Protein AF-A0A9E5R250-F1 (afdb_monomer)

Solvent-accessible surface area (backbone atoms only — not comparable to full-atom values): 17436 Å² total; per-residue (Å²): 114,65,68,64,50,52,52,52,52,52,57,72,36,41,43,96,62,22,30,38,41,72,30,90,86,43,88,92,33,67,29,24,33,47,43,61,34,27,58,50,26,49,52,30,41,77,71,68,38,49,67,63,21,49,34,27,53,53,27,51,26,54,24,48,50,72,38,44,72,48,53,54,53,41,51,55,36,47,74,71,72,47,81,80,55,77,85,51,46,65,63,45,51,24,43,58,87,35,41,69,67,81,88,63,88,64,79,51,33,44,64,30,26,61,14,34,33,42,26,38,51,42,50,51,35,75,74,69,65,48,61,67,58,53,61,68,33,44,66,25,50,51,55,49,50,55,54,47,70,77,40,71,87,50,54,27,27,43,100,84,62,43,65,49,86,31,46,36,52,41,37,51,20,22,36,35,21,9,52,53,34,44,32,71,78,42,53,90,78,46,68,87,62,51,52,56,49,54,54,48,48,43,66,73,62,27,48,30,96,90,72,46,65,21,42,26,59,92,38,72,54,70,38,58,60,53,56,44,38,60,70,41,37,60,83,72,55,50,99,85,60,56,60,67,70,58,54,68,67,39,48,66,59,58,58,65,44,71,76,48,69,33,32,61,37,102,81,50,84,55,88,52,48,54,40,38,80,64,53,55,67,74,70,45,88,74,79,84,88,77,81,77,82,78,80,81,83,82,76,91,81,89,84,85,90,88,134

Structure (mmCIF, N/CA/C/O backbone):
data_AF-A0A9E5R250-F1
#
_entry.id   AF-A0A9E5R250-F1
#
loop_
_atom_site.group_PDB
_atom_site.id
_atom_site.type_symbol
_atom_site.label_atom_id
_atom_site.label_alt_id
_atom_site.label_comp_id
_atom_site.label_asym_id
_atom_site.label_entity_id
_atom_site.label_seq_id
_atom_site.pdbx_PDB_ins_code
_atom_site.Cartn_x
_atom_site.Cartn_y
_atom_site.Cartn_z
_atom_site.occupancy
_atom_site.B_iso_or_equiv
_atom_site.auth_seq_id
_atom_site.auth_comp_id
_atom_site.auth_asym_id
_atom_site.auth_atom_id
_atom_site.pdbx_PDB_model_num
ATOM 1 N N . MET A 1 1 ? -4.959 -21.971 -21.662 1.00 76.75 1 MET A N 1
ATOM 2 C CA . MET A 1 1 ? -5.476 -20.937 -22.589 1.00 76.75 1 MET A CA 1
ATOM 3 C C . MET A 1 1 ? -5.858 -19.646 -21.865 1.00 76.75 1 MET A C 1
ATOM 5 O O . MET A 1 1 ? -5.406 -18.604 -22.313 1.00 76.75 1 MET A O 1
ATOM 9 N N . LEU A 1 2 ? -6.569 -19.682 -20.726 1.00 91.56 2 LEU A N 1
ATOM 10 C CA . LEU A 1 2 ? -6.909 -18.459 -19.977 1.00 91.56 2 LEU A CA 1
ATOM 11 C C . LEU A 1 2 ? -5.687 -17.742 -19.370 1.00 91.56 2 LEU A C 1
ATOM 13 O O . LEU A 1 2 ? -5.513 -16.562 -19.629 1.00 91.56 2 LEU A O 1
ATOM 17 N N . THR A 1 3 ? -4.794 -18.449 -18.666 1.00 91.44 3 THR A N 1
ATOM 18 C CA . THR A 1 3 ? -3.593 -17.843 -18.049 1.00 91.44 3 THR A CA 1
ATOM 19 C C . THR A 1 3 ? -2.739 -17.070 -19.055 1.00 91.44 3 THR A C 1
ATOM 21 O O . THR A 1 3 ? -2.391 -15.921 -18.814 1.00 91.44 3 THR A O 1
ATOM 24 N N . ALA A 1 4 ? -2.447 -17.665 -20.216 1.00 92.56 4 ALA A N 1
ATOM 25 C CA . ALA A 1 4 ? -1.662 -17.008 -21.262 1.00 92.56 4 ALA A CA 1
ATOM 26 C C . ALA A 1 4 ? -2.351 -15.741 -21.798 1.00 92.56 4 ALA A C 1
ATOM 28 O O . ALA A 1 4 ? -1.688 -14.733 -22.030 1.00 92.56 4 ALA A O 1
ATOM 29 N N . HIS A 1 5 ? -3.679 -15.775 -21.951 1.00 95.50 5 HIS A N 1
ATOM 30 C CA . HIS A 1 5 ? -4.452 -14.606 -22.357 1.00 95.50 5 HIS A CA 1
ATOM 31 C C . HIS A 1 5 ? -4.452 -13.515 -21.276 1.00 95.50 5 HIS A C 1
ATOM 33 O O . HIS A 1 5 ? -4.211 -12.356 -21.596 1.00 95.50 5 HIS A O 1
ATOM 39 N N . SER A 1 6 ? -4.628 -13.874 -19.999 1.00 94.31 6 SER A N 1
ATOM 40 C CA . SER A 1 6 ? -4.549 -12.931 -18.876 1.00 94.31 6 SER A CA 1
ATOM 41 C C . SER A 1 6 ? -3.197 -12.217 -18.824 1.00 94.31 6 SER A C 1
ATOM 43 O O . SER A 1 6 ? -3.162 -10.995 -18.718 1.00 94.31 6 SER A O 1
ATOM 45 N N . LEU A 1 7 ? -2.090 -12.951 -18.982 1.00 95.06 7 LEU A N 1
ATOM 46 C CA . LEU A 1 7 ? -0.748 -12.361 -19.028 1.00 95.06 7 LEU A CA 1
ATOM 47 C C . LEU A 1 7 ? -0.575 -11.421 -20.228 1.00 95.06 7 LEU A C 1
ATOM 49 O O . LEU A 1 7 ? 0.018 -10.355 -20.095 1.00 95.06 7 LEU A O 1
ATOM 53 N N . ALA A 1 8 ? -1.108 -11.786 -21.398 1.00 95.38 8 ALA A N 1
ATOM 54 C CA . ALA A 1 8 ? -1.062 -10.925 -22.577 1.00 95.38 8 ALA A CA 1
ATOM 55 C C . ALA A 1 8 ? -1.839 -9.614 -22.367 1.00 95.38 8 ALA A C 1
ATOM 57 O O . ALA A 1 8 ? -1.342 -8.551 -22.734 1.00 95.38 8 ALA A O 1
ATOM 58 N N . VAL A 1 9 ? -3.018 -9.675 -21.738 1.00 95.25 9 VAL A N 1
ATOM 59 C CA . VAL A 1 9 ? -3.826 -8.488 -21.413 1.00 95.25 9 VAL A CA 1
ATOM 60 C C . VAL A 1 9 ? -3.121 -7.599 -20.390 1.00 95.25 9 VAL A C 1
ATOM 62 O O . VAL A 1 9 ? -3.054 -6.391 -20.597 1.00 95.25 9 VAL A O 1
ATOM 65 N N . ILE A 1 10 ? -2.544 -8.176 -19.329 1.00 95.94 10 ILE A N 1
ATOM 66 C CA . ILE A 1 10 ? -1.786 -7.416 -18.322 1.00 95.94 10 ILE A CA 1
ATOM 67 C C . ILE A 1 10 ? -0.599 -6.695 -18.969 1.00 95.94 10 ILE A C 1
ATOM 69 O O . ILE A 1 10 ? -0.425 -5.499 -18.750 1.00 95.94 10 ILE A O 1
ATOM 73 N N . ARG A 1 11 ? 0.178 -7.385 -19.815 1.00 96.19 11 ARG A N 1
ATOM 74 C CA . ARG A 1 11 ? 1.302 -6.776 -20.548 1.00 96.19 11 ARG A CA 1
ATOM 75 C C . ARG A 1 11 ? 0.846 -5.646 -21.462 1.00 96.19 11 ARG A C 1
ATOM 77 O O . ARG A 1 11 ? 1.471 -4.594 -21.478 1.00 96.19 11 ARG A O 1
ATOM 84 N N . ALA A 1 12 ? -0.248 -5.844 -22.196 1.00 95.38 12 ALA A N 1
ATOM 85 C CA . ALA A 1 12 ? -0.817 -4.804 -23.049 1.00 95.38 12 ALA A CA 1
ATOM 86 C C . ALA A 1 12 ? -1.330 -3.595 -22.242 1.00 95.38 12 ALA A C 1
ATOM 88 O O . ALA A 1 12 ? -1.320 -2.476 -22.745 1.00 95.38 12 ALA A O 1
ATOM 89 N N . GLY A 1 13 ? -1.762 -3.818 -20.996 1.00 95.00 13 GLY A N 1
ATOM 90 C CA . GLY A 1 13 ? -2.169 -2.780 -20.047 1.00 95.00 13 GLY A CA 1
ATOM 91 C C . GLY A 1 13 ? -1.024 -2.167 -19.229 1.00 95.00 13 GLY A C 1
ATOM 92 O O . GLY A 1 13 ? -1.269 -1.245 -18.449 1.00 95.00 13 GLY A O 1
ATOM 93 N N . GLN A 1 14 ? 0.217 -2.641 -19.371 1.00 97.88 14 GLN A N 1
ATOM 94 C CA . GLN A 1 14 ? 1.357 -2.039 -18.688 1.00 97.88 14 GLN A CA 1
ATOM 95 C C . GLN A 1 14 ? 1.892 -0.858 -19.499 1.00 97.88 14 GLN A C 1
ATOM 97 O O . GLN A 1 14 ? 2.315 -0.991 -20.646 1.00 97.88 14 GLN A O 1
ATOM 102 N N . HIS A 1 15 ? 1.891 0.321 -18.891 1.00 97.75 15 HIS A N 1
ATOM 103 C CA . HIS A 1 15 ? 2.434 1.527 -19.494 1.00 97.75 15 HIS A CA 1
ATOM 104 C C . HIS A 1 15 ? 3.971 1.488 -19.517 1.00 97.75 15 HIS A C 1
ATOM 106 O O . HIS A 1 15 ? 4.600 0.909 -18.633 1.00 97.75 15 HIS A O 1
ATOM 112 N N . ALA A 1 16 ? 4.597 2.189 -20.468 1.00 97.19 16 ALA A N 1
ATOM 113 C CA . ALA A 1 16 ? 6.059 2.245 -20.610 1.00 97.19 16 ALA A CA 1
ATOM 114 C C . ALA A 1 16 ? 6.792 2.803 -19.370 1.00 97.19 16 ALA A C 1
ATOM 116 O O . ALA A 1 16 ? 7.984 2.570 -19.188 1.00 97.19 16 ALA A O 1
ATOM 117 N N . SER A 1 17 ? 6.084 3.524 -18.496 1.00 97.88 17 SER A N 1
ATOM 118 C CA . SER A 1 17 ? 6.611 3.981 -17.202 1.00 97.88 17 SER A CA 1
ATOM 119 C C . SER A 1 17 ? 6.779 2.853 -16.173 1.00 97.88 17 SER A C 1
ATOM 121 O O . SER A 1 17 ? 7.486 3.056 -15.185 1.00 97.88 17 SER A O 1
ATOM 123 N N . GLY A 1 18 ? 6.130 1.704 -16.387 1.00 98.31 18 GLY A N 1
ATOM 124 C CA . GLY A 1 18 ? 6.033 0.564 -15.473 1.00 98.31 18 GLY A CA 1
ATOM 125 C C . GLY A 1 18 ? 4.664 0.409 -14.798 1.00 98.31 18 GLY A C 1
ATOM 126 O O . GLY A 1 18 ? 4.374 -0.664 -14.275 1.00 98.31 18 GLY A O 1
ATOM 127 N N . ALA A 1 19 ? 3.812 1.439 -14.828 1.00 98.25 19 ALA A N 1
ATOM 128 C CA . ALA A 1 19 ? 2.482 1.413 -14.214 1.00 98.25 19 ALA A CA 1
ATOM 129 C C . ALA A 1 19 ? 1.553 0.378 -14.871 1.00 98.25 19 ALA A C 1
ATOM 131 O O . ALA A 1 19 ? 1.515 0.283 -16.098 1.00 98.25 19 ALA A O 1
ATOM 132 N N . TYR A 1 20 ? 0.743 -0.325 -14.077 1.00 98.19 20 TYR A N 1
ATOM 133 C CA . TYR A 1 20 ? -0.380 -1.110 -14.596 1.00 98.19 20 TYR A CA 1
ATOM 134 C C . TYR A 1 20 ? -1.644 -0.255 -14.587 1.00 98.19 20 TYR A C 1
ATOM 136 O O . TYR A 1 20 ? -2.040 0.253 -13.540 1.00 98.19 20 TYR A O 1
ATOM 144 N N . VAL A 1 21 ? -2.289 -0.095 -15.742 1.00 95.81 21 VAL A N 1
ATOM 145 C CA . VAL A 1 21 ? -3.589 0.582 -15.801 1.00 95.81 21 VAL A CA 1
ATOM 146 C C . VAL A 1 21 ? -4.671 -0.307 -15.182 1.00 95.81 21 VAL A C 1
ATOM 148 O O . VAL A 1 21 ? -4.728 -1.501 -15.473 1.00 95.81 21 VAL A O 1
ATOM 151 N N . ALA A 1 22 ? -5.541 0.262 -14.343 1.00 91.19 22 ALA A N 1
ATOM 152 C CA . ALA A 1 22 ? -6.611 -0.503 -13.698 1.00 91.19 22 ALA A CA 1
ATOM 153 C C . ALA A 1 22 ? -7.615 -1.057 -14.719 1.00 91.19 22 ALA A C 1
ATOM 155 O O . ALA A 1 22 ? -8.019 -2.216 -14.643 1.00 91.19 22 ALA A O 1
ATOM 156 N N . SER A 1 23 ? -7.999 -0.244 -15.706 1.00 90.25 23 SER A N 1
ATOM 157 C CA . SER A 1 23 ? -8.751 -0.720 -16.866 1.00 90.25 23 SER A CA 1
ATOM 158 C C . SER A 1 23 ? -8.488 0.165 -18.086 1.00 90.25 23 SER A C 1
ATOM 160 O O . SER A 1 23 ? -8.826 1.349 -18.059 1.00 90.25 23 SER A O 1
ATOM 162 N N . PRO A 1 24 ? -7.925 -0.379 -19.182 1.00 81.56 24 PRO A N 1
ATOM 163 C CA . PRO A 1 24 ? -7.611 0.413 -20.371 1.00 81.56 24 PRO A CA 1
ATOM 164 C C . PRO A 1 24 ? -8.859 0.816 -21.166 1.00 81.56 24 PRO A C 1
ATOM 166 O O . PRO A 1 24 ? -8.807 1.742 -21.969 1.00 81.56 24 PRO A O 1
ATOM 169 N N . THR A 1 25 ? -9.978 0.112 -20.976 1.00 84.19 25 THR A N 1
ATOM 170 C CA . THR A 1 25 ? -11.210 0.291 -21.761 1.00 84.19 25 THR A CA 1
ATOM 171 C C . THR A 1 25 ? -12.336 0.963 -20.980 1.00 84.19 25 THR A C 1
ATOM 173 O O . THR A 1 25 ? -13.408 1.189 -21.538 1.00 84.19 25 THR A O 1
ATOM 176 N N . PHE A 1 26 ? -12.111 1.314 -19.711 1.00 81.12 26 PHE A N 1
ATOM 177 C CA . PHE A 1 26 ? -13.070 2.057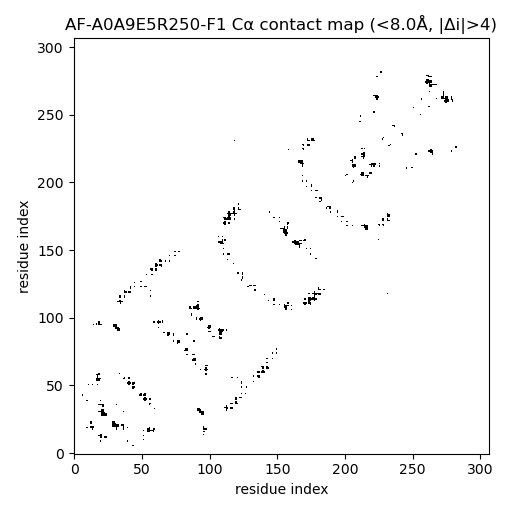 -18.901 1.00 81.12 26 PHE A CA 1
ATOM 178 C C . PHE A 1 26 ? -12.510 3.444 -18.589 1.00 81.12 26 PHE A C 1
ATOM 180 O O . PHE A 1 26 ? -11.530 3.576 -17.861 1.00 81.12 26 PHE A O 1
ATOM 187 N N . SER A 1 27 ? -13.125 4.484 -19.157 1.00 76.56 27 SER A N 1
ATOM 188 C CA . SER A 1 27 ? -12.581 5.852 -19.204 1.00 76.56 27 SER A CA 1
ATOM 189 C C . SER A 1 27 ? -12.179 6.436 -17.847 1.00 76.56 27 SER A C 1
ATOM 191 O O . SER A 1 27 ? -11.236 7.214 -17.766 1.00 76.56 27 SER A O 1
ATOM 193 N N . GLN A 1 28 ? -12.867 6.051 -16.774 1.00 75.12 28 GLN A N 1
ATOM 194 C CA . GLN A 1 28 ? -12.620 6.539 -15.421 1.00 75.12 28 GLN A CA 1
ATOM 195 C C . GLN A 1 28 ? -11.405 5.860 -14.760 1.00 75.12 28 GLN A C 1
ATOM 197 O O . GLN A 1 28 ? -10.941 6.327 -13.723 1.00 75.12 28 GLN A O 1
ATOM 202 N N . TYR A 1 29 ? -10.914 4.744 -15.315 1.00 81.38 29 TYR A N 1
ATOM 203 C CA . TYR A 1 29 ? -9.909 3.850 -14.716 1.00 81.38 29 TYR A CA 1
ATOM 204 C C . TYR A 1 29 ? -8.577 3.853 -15.493 1.00 81.38 29 TYR A C 1
ATOM 206 O O . TYR A 1 29 ? -7.758 2.946 -15.342 1.00 81.38 29 TYR A O 1
ATOM 214 N N . GLY A 1 30 ? -8.313 4.914 -16.266 1.00 89.62 30 GLY A N 1
ATOM 215 C CA . GLY A 1 30 ? -7.035 5.176 -16.949 1.00 89.62 30 GLY A CA 1
ATOM 216 C C . GLY A 1 30 ? -5.858 5.526 -16.018 1.00 89.62 30 GLY A C 1
ATOM 217 O O . GLY A 1 30 ? -4.915 6.195 -16.435 1.00 89.62 30 GLY A O 1
ATOM 218 N N . TYR A 1 31 ? -5.921 5.098 -14.760 1.00 93.69 31 TYR A N 1
ATOM 219 C CA . TYR A 1 31 ? -4.972 5.388 -13.688 1.00 93.69 31 TYR A CA 1
ATOM 220 C C . TYR A 1 31 ? -4.415 4.080 -13.119 1.00 93.69 31 TYR A C 1
ATOM 222 O O . TYR A 1 31 ? -4.887 2.989 -13.447 1.00 93.69 31 TYR A O 1
ATOM 230 N N . SER A 1 32 ? -3.413 4.195 -12.252 1.00 96.56 32 SER A N 1
ATOM 231 C CA . SER A 1 32 ? -2.813 3.064 -11.547 1.00 96.56 32 SER A CA 1
ATOM 232 C C . SER A 1 32 ? -3.023 3.206 -10.042 1.00 96.56 32 SER A C 1
ATOM 234 O O . SER A 1 32 ? -2.675 4.231 -9.451 1.00 96.56 32 SER A O 1
ATOM 236 N N . TRP A 1 33 ? -3.558 2.157 -9.421 1.00 97.31 33 TRP A N 1
ATOM 237 C CA . TRP A 1 33 ? -3.681 2.019 -7.970 1.00 97.31 33 TRP A CA 1
ATOM 238 C C . TRP A 1 33 ? -2.552 1.129 -7.464 1.00 97.31 33 TRP A C 1
ATOM 240 O O . TRP A 1 33 ? -2.230 0.108 -8.075 1.00 97.31 33 TRP A O 1
ATOM 250 N N . LEU A 1 34 ? -1.970 1.481 -6.316 1.00 98.06 34 LEU A N 1
ATOM 251 C CA . LEU A 1 34 ? -0.933 0.651 -5.695 1.00 98.06 34 LEU A CA 1
ATOM 252 C C . LEU A 1 34 ? -1.480 -0.727 -5.313 1.00 98.06 34 LEU A C 1
ATOM 254 O O . LEU A 1 34 ? -0.796 -1.724 -5.525 1.00 98.06 34 LEU A O 1
ATOM 258 N N . ARG A 1 35 ? -2.714 -0.786 -4.797 1.00 96.81 35 ARG A N 1
ATOM 259 C CA . ARG A 1 35 ? -3.407 -2.033 -4.446 1.00 96.81 35 ARG A CA 1
ATOM 260 C C . ARG A 1 35 ? -3.478 -2.978 -5.647 1.00 96.81 35 ARG A C 1
ATOM 262 O O . ARG A 1 35 ? -2.902 -4.061 -5.613 1.00 96.81 35 ARG A O 1
ATOM 269 N N . ASP A 1 36 ? -4.161 -2.552 -6.702 1.00 96.62 36 ASP A N 1
ATOM 270 C CA . ASP A 1 36 ? -4.428 -3.345 -7.899 1.00 96.62 36 ASP A CA 1
ATOM 271 C C . ASP A 1 36 ? -3.121 -3.733 -8.593 1.00 96.62 36 ASP A C 1
ATOM 273 O O . ASP A 1 36 ? -2.859 -4.911 -8.839 1.00 96.62 36 ASP A O 1
ATOM 277 N N . GLY A 1 37 ? -2.250 -2.746 -8.815 1.00 97.94 37 GLY A N 1
ATOM 278 C CA . GLY A 1 37 ? -0.963 -2.955 -9.460 1.00 97.94 37 GLY A CA 1
ATOM 279 C C . GLY A 1 37 ? -0.052 -3.909 -8.689 1.00 97.94 37 GLY A C 1
ATOM 280 O O . GLY A 1 37 ? 0.678 -4.672 -9.314 1.00 97.94 37 GLY A O 1
ATOM 281 N N . THR A 1 38 ? -0.128 -3.948 -7.354 1.00 98.38 38 THR A N 1
ATOM 282 C CA . THR A 1 38 ? 0.676 -4.888 -6.561 1.00 98.38 38 THR A CA 1
ATOM 283 C C . THR A 1 38 ? 0.188 -6.327 -6.698 1.00 98.38 38 THR A C 1
ATOM 285 O O . THR A 1 38 ? 1.013 -7.228 -6.843 1.00 98.38 38 THR A O 1
ATOM 288 N N . TRP A 1 39 ? -1.127 -6.567 -6.705 1.00 95.94 39 TRP A N 1
ATOM 289 C CA . TRP A 1 39 ? -1.662 -7.910 -6.964 1.00 95.94 39 TRP A CA 1
ATOM 290 C C . TRP A 1 39 ? -1.362 -8.377 -8.389 1.00 95.94 39 TRP A C 1
ATOM 292 O O . TRP A 1 39 ? -1.036 -9.546 -8.593 1.00 95.94 39 TRP A O 1
ATOM 302 N N . ILE A 1 40 ? -1.404 -7.460 -9.360 1.00 97.81 40 ILE A N 1
ATOM 303 C CA . ILE A 1 40 ? -0.986 -7.728 -10.740 1.00 97.81 40 ILE A CA 1
ATOM 304 C C . ILE A 1 40 ? 0.509 -8.068 -10.790 1.00 97.81 40 ILE A C 1
ATOM 306 O O . ILE A 1 40 ? 0.868 -9.103 -11.341 1.00 97.81 40 ILE A O 1
ATOM 310 N N . ALA A 1 41 ? 1.375 -7.253 -10.179 1.00 98.38 41 ALA A N 1
ATOM 311 C CA . ALA A 1 41 ? 2.819 -7.487 -10.136 1.00 98.38 41 ALA A CA 1
ATOM 312 C C . ALA A 1 41 ? 3.154 -8.847 -9.514 1.00 98.38 41 ALA A C 1
ATOM 314 O O . ALA A 1 41 ? 3.913 -9.615 -10.098 1.00 98.38 41 ALA A O 1
ATOM 315 N N . TYR A 1 42 ? 2.512 -9.187 -8.395 1.00 97.25 42 TYR A N 1
ATOM 316 C CA . TYR A 1 42 ? 2.691 -10.483 -7.750 1.00 97.25 42 TYR A CA 1
ATOM 317 C C . TYR A 1 42 ? 2.255 -11.646 -8.654 1.00 97.25 42 TYR A C 1
ATOM 319 O O . TYR A 1 42 ? 2.952 -12.652 -8.758 1.00 97.25 42 TYR A O 1
ATOM 327 N N . ALA A 1 43 ? 1.137 -11.513 -9.377 1.00 96.25 43 ALA A N 1
ATOM 328 C CA . ALA A 1 43 ? 0.717 -12.522 -10.349 1.00 96.25 43 ALA A CA 1
ATOM 329 C C . ALA A 1 43 ? 1.708 -12.663 -11.521 1.00 96.25 43 ALA A C 1
ATOM 331 O O . ALA A 1 43 ? 1.951 -13.778 -11.987 1.00 96.25 43 ALA A O 1
ATOM 332 N N . MET A 1 44 ? 2.302 -11.555 -11.978 1.00 97.88 44 MET A N 1
ATOM 333 C CA . MET A 1 44 ? 3.344 -11.561 -13.009 1.00 97.88 44 MET A CA 1
ATOM 334 C C . MET A 1 44 ? 4.621 -12.250 -12.513 1.00 97.88 44 MET A C 1
ATOM 336 O O . MET A 1 44 ? 5.179 -13.072 -13.239 1.00 97.88 44 MET A O 1
ATOM 340 N N . ASP A 1 45 ? 5.021 -12.020 -11.259 1.00 97.44 45 ASP A N 1
ATOM 341 C CA . ASP A 1 45 ? 6.128 -12.738 -10.617 1.00 97.44 45 ASP A CA 1
ATOM 342 C C . ASP A 1 45 ? 5.871 -14.244 -10.524 1.00 97.44 45 ASP A C 1
ATOM 344 O O . ASP A 1 45 ? 6.733 -15.048 -10.880 1.00 97.44 45 ASP A O 1
ATOM 348 N N . LEU A 1 46 ? 4.673 -14.659 -10.102 1.00 95.31 46 LEU A N 1
ATOM 349 C CA . LEU A 1 46 ? 4.297 -16.078 -10.063 1.00 95.31 46 LEU A CA 1
ATOM 350 C C . LEU A 1 46 ? 4.302 -16.730 -11.454 1.00 95.31 46 LEU A C 1
ATOM 352 O O . LEU A 1 46 ? 4.536 -17.932 -11.573 1.00 95.31 46 LEU A O 1
ATOM 356 N N . ALA A 1 47 ? 4.065 -15.948 -12.508 1.00 96.44 47 ALA A N 1
ATOM 357 C CA . ALA A 1 47 ? 4.147 -16.392 -13.895 1.00 96.44 47 ALA A CA 1
ATOM 358 C C . ALA A 1 47 ? 5.570 -16.330 -14.489 1.00 96.44 47 ALA A C 1
ATOM 360 O O . ALA A 1 47 ? 5.752 -16.683 -15.657 1.00 96.44 47 ALA A O 1
ATOM 361 N N . GLY A 1 48 ? 6.567 -15.891 -13.711 1.00 96.88 48 GLY A N 1
ATOM 362 C CA . GLY A 1 48 ? 7.967 -15.761 -14.126 1.00 96.88 48 GLY A CA 1
ATOM 363 C C . GLY A 1 48 ? 8.294 -14.484 -14.908 1.00 96.88 48 GLY A C 1
ATOM 364 O O . GLY A 1 48 ? 9.411 -14.344 -15.403 1.00 96.88 48 GLY A O 1
ATOM 365 N N . ASP A 1 49 ? 7.357 -13.540 -15.034 1.00 97.81 49 ASP A N 1
ATOM 366 C CA . ASP A 1 49 ? 7.584 -12.246 -15.689 1.00 97.81 49 ASP A CA 1
ATOM 367 C C . ASP A 1 49 ? 8.061 -11.183 -14.688 1.00 97.81 49 ASP A C 1
ATOM 369 O O . ASP A 1 49 ? 7.415 -10.164 -14.427 1.00 97.81 49 ASP A O 1
ATOM 373 N N . HIS A 1 50 ? 9.233 -11.446 -14.114 1.00 98.38 50 HIS A N 1
ATOM 374 C CA . HIS A 1 50 ? 9.848 -10.595 -13.096 1.00 98.38 50 HIS A CA 1
ATOM 375 C C . HIS A 1 50 ? 10.206 -9.202 -13.617 1.00 98.38 50 HIS A C 1
ATOM 377 O O . HIS A 1 50 ? 10.215 -8.240 -12.854 1.00 98.38 50 HIS A O 1
ATOM 383 N N . ALA A 1 51 ? 10.488 -9.065 -14.916 1.00 98.50 51 ALA A N 1
ATOM 384 C CA . ALA A 1 51 ? 10.800 -7.771 -15.515 1.00 98.50 51 ALA A CA 1
ATOM 385 C C . ALA A 1 51 ? 9.577 -6.841 -15.498 1.00 98.50 51 ALA A C 1
ATOM 387 O O . ALA A 1 51 ? 9.696 -5.673 -15.118 1.00 98.50 51 ALA A O 1
ATOM 388 N N . SER A 1 52 ? 8.400 -7.371 -15.844 1.00 98.50 52 SER A N 1
ATOM 389 C CA . SER A 1 52 ? 7.131 -6.643 -15.779 1.00 98.50 52 SER A CA 1
ATOM 390 C C . SER A 1 52 ? 6.802 -6.226 -14.337 1.00 98.50 52 SER A C 1
ATOM 392 O O . SER A 1 52 ? 6.523 -5.050 -14.084 1.00 98.50 52 SER A O 1
ATOM 394 N N . ALA A 1 53 ? 6.939 -7.135 -13.364 1.00 98.62 53 ALA A N 1
ATOM 395 C CA . ALA A 1 53 ? 6.744 -6.828 -11.943 1.00 98.62 53 ALA A CA 1
ATOM 396 C C . ALA A 1 53 ? 7.747 -5.783 -11.408 1.00 98.62 53 ALA A C 1
ATOM 398 O O . ALA A 1 53 ? 7.350 -4.787 -10.801 1.00 98.62 53 ALA A O 1
ATOM 399 N N . SER A 1 54 ? 9.041 -5.947 -11.706 1.00 98.75 54 SER A N 1
ATOM 400 C CA . SER A 1 54 ? 10.112 -5.016 -11.318 1.00 98.75 54 SER A CA 1
ATOM 401 C C . SER A 1 54 ? 9.855 -3.601 -11.846 1.00 98.75 54 SER A C 1
ATOM 403 O O . SER A 1 54 ? 10.015 -2.620 -11.114 1.00 98.75 54 SER A O 1
ATOM 405 N N . ALA A 1 55 ? 9.391 -3.472 -13.096 1.00 98.81 55 ALA A N 1
ATOM 406 C CA . ALA A 1 55 ? 9.045 -2.180 -13.685 1.00 98.81 55 ALA A CA 1
ATOM 407 C C . ALA A 1 55 ? 7.938 -1.462 -12.894 1.00 98.81 55 ALA A C 1
ATOM 409 O O . ALA A 1 55 ? 8.051 -0.257 -12.649 1.00 98.81 55 ALA A O 1
ATOM 410 N N . PHE A 1 56 ? 6.920 -2.196 -12.433 1.00 98.88 56 PHE A N 1
ATOM 411 C CA . PHE A 1 56 ? 5.868 -1.648 -11.578 1.00 98.88 56 PHE A CA 1
ATOM 412 C C . PHE A 1 56 ? 6.406 -1.181 -10.223 1.00 98.88 56 PHE A C 1
ATOM 414 O O . PHE A 1 56 ? 6.156 -0.040 -9.834 1.00 98.88 56 PHE A O 1
ATOM 421 N N . TYR A 1 57 ? 7.198 -1.997 -9.521 1.00 98.81 57 TYR A N 1
ATOM 422 C CA . TYR A 1 57 ? 7.741 -1.589 -8.221 1.00 98.81 57 TYR A CA 1
ATOM 423 C C . TYR A 1 57 ? 8.659 -0.364 -8.336 1.00 98.81 57 TYR A C 1
ATOM 425 O O . TYR A 1 57 ? 8.549 0.554 -7.521 1.00 98.81 57 TYR A O 1
ATOM 433 N N . ARG A 1 58 ? 9.491 -0.281 -9.389 1.00 98.81 58 ARG A N 1
ATOM 434 C CA . ARG A 1 58 ? 10.295 0.922 -9.689 1.00 98.81 58 ARG A CA 1
ATOM 435 C C . ARG A 1 58 ? 9.424 2.142 -9.973 1.00 98.81 58 ARG A C 1
ATOM 437 O O . ARG A 1 58 ? 9.787 3.247 -9.575 1.00 98.81 58 ARG A O 1
ATOM 444 N N . TRP A 1 59 ? 8.308 1.965 -10.680 1.00 98.75 59 TRP A N 1
ATOM 445 C CA . TRP A 1 59 ? 7.357 3.044 -10.934 1.00 98.75 59 TRP A CA 1
ATOM 446 C C . TRP A 1 59 ? 6.732 3.563 -9.635 1.00 98.75 59 TRP A C 1
ATOM 448 O O . TRP A 1 59 ? 6.769 4.771 -9.407 1.00 98.75 59 TRP A O 1
ATOM 458 N N . VAL A 1 60 ? 6.247 2.674 -8.757 1.00 98.75 60 VAL A N 1
ATOM 459 C CA . VAL A 1 60 ? 5.685 3.078 -7.457 1.00 98.75 60 VAL A CA 1
ATOM 460 C C . VAL A 1 60 ? 6.732 3.805 -6.615 1.00 98.75 60 VAL A C 1
ATOM 462 O O . VAL A 1 60 ? 6.424 4.847 -6.044 1.00 98.75 60 VAL A O 1
ATOM 465 N N . GLY A 1 61 ? 7.976 3.309 -6.585 1.00 98.69 61 GLY A N 1
ATOM 466 C CA . GLY A 1 61 ? 9.072 3.962 -5.866 1.00 98.69 61 GLY A CA 1
ATOM 467 C C . GLY A 1 61 ? 9.238 5.429 -6.271 1.00 98.69 61 GLY A C 1
ATOM 468 O O . GLY A 1 61 ? 9.165 6.319 -5.426 1.00 98.69 61 GLY A O 1
ATOM 469 N N . ARG A 1 62 ? 9.334 5.698 -7.582 1.00 98.56 62 ARG A N 1
ATOM 470 C CA . ARG A 1 62 ? 9.424 7.073 -8.106 1.00 98.56 62 ARG A CA 1
ATOM 471 C C . ARG A 1 62 ? 8.175 7.907 -7.810 1.00 98.56 62 ARG A C 1
ATOM 473 O O . ARG A 1 62 ? 8.299 9.087 -7.497 1.00 98.56 62 ARG A O 1
ATOM 480 N N . ALA A 1 63 ? 6.983 7.316 -7.913 1.00 98.25 63 ALA A N 1
ATOM 481 C CA . ALA A 1 63 ? 5.728 8.015 -7.640 1.00 98.25 63 ALA A CA 1
ATOM 482 C C . ALA A 1 63 ? 5.651 8.488 -6.178 1.00 98.25 63 ALA A C 1
ATOM 484 O O . ALA A 1 63 ? 5.307 9.641 -5.922 1.00 98.25 63 ALA A O 1
ATOM 485 N N . LEU A 1 64 ? 6.026 7.626 -5.227 1.00 98.38 64 LEU A N 1
ATOM 486 C CA . LEU A 1 64 ? 6.032 7.935 -3.795 1.00 98.38 64 LEU A CA 1
ATOM 487 C C . LEU A 1 64 ? 7.117 8.946 -3.418 1.00 98.38 64 LEU A C 1
ATOM 489 O O . LEU A 1 64 ? 6.845 9.870 -2.653 1.00 98.38 64 LEU A O 1
ATOM 493 N N . GLU A 1 65 ? 8.315 8.833 -3.992 1.00 98.12 65 GLU A N 1
ATOM 494 C CA . GLU A 1 65 ? 9.371 9.839 -3.815 1.00 98.12 65 GLU A CA 1
ATOM 495 C C . GLU A 1 65 ? 8.941 11.212 -4.346 1.00 98.12 65 GLU A C 1
ATOM 497 O O . GLU A 1 65 ? 9.175 12.231 -3.695 1.00 98.12 65 GLU A O 1
ATOM 502 N N . GLY A 1 66 ? 8.205 11.249 -5.461 1.00 97.06 66 GLY A N 1
ATOM 503 C CA . GLY A 1 66 ? 7.571 12.467 -5.970 1.00 97.06 66 GLY A CA 1
ATOM 504 C C . GLY A 1 66 ? 6.562 13.105 -5.002 1.00 97.06 66 GLY A C 1
ATOM 505 O O . GLY A 1 66 ? 6.258 14.290 -5.133 1.00 97.06 66 GLY A O 1
ATOM 506 N N . GLN A 1 67 ? 6.065 12.360 -4.008 1.00 96.44 67 GLN A N 1
ATOM 507 C CA . GLN A 1 67 ? 5.167 12.863 -2.964 1.00 96.44 67 GLN A CA 1
ATOM 508 C C . GLN A 1 67 ? 5.883 13.244 -1.660 1.00 96.44 67 GLN A C 1
ATOM 510 O O . GLN A 1 67 ? 5.213 13.678 -0.722 1.00 96.44 67 GLN A O 1
ATOM 515 N N . ALA A 1 68 ? 7.216 13.149 -1.578 1.00 97.19 68 ALA A N 1
ATOM 516 C CA . ALA A 1 68 ? 7.963 13.393 -0.341 1.00 97.19 68 ALA A CA 1
ATOM 517 C C . ALA A 1 68 ? 7.592 14.730 0.322 1.00 97.19 68 ALA A C 1
ATOM 519 O O . ALA A 1 68 ? 7.199 14.763 1.483 1.00 97.19 68 ALA A O 1
ATOM 520 N N . ALA A 1 69 ? 7.592 15.830 -0.439 1.00 96.19 69 ALA A N 1
ATOM 521 C CA . ALA A 1 69 ? 7.248 17.149 0.093 1.00 96.19 69 ALA A CA 1
ATOM 522 C C . ALA A 1 69 ? 5.805 17.235 0.630 1.00 96.19 69 ALA A C 1
ATOM 524 O O . ALA A 1 69 ? 5.541 18.003 1.554 1.00 96.19 69 ALA A O 1
ATOM 525 N N . ARG A 1 70 ? 4.864 16.469 0.058 1.00 95.38 70 ARG A N 1
ATOM 526 C CA . ARG A 1 70 ? 3.486 16.376 0.563 1.00 95.38 70 ARG A CA 1
ATOM 527 C C . ARG A 1 70 ? 3.460 15.648 1.907 1.00 95.38 70 ARG A C 1
ATOM 529 O O . ARG A 1 70 ? 2.867 16.164 2.848 1.00 95.38 70 ARG A O 1
ATOM 536 N N . ILE A 1 71 ? 4.156 14.513 2.004 1.00 96.94 71 ILE A N 1
ATOM 537 C CA . ILE A 1 71 ? 4.270 13.724 3.239 1.00 96.94 71 ILE A CA 1
ATOM 538 C C . ILE A 1 71 ? 4.892 14.567 4.354 1.00 96.94 71 ILE A C 1
ATOM 540 O O . ILE A 1 71 ? 4.322 14.629 5.437 1.00 96.94 71 ILE A O 1
ATOM 544 N N . GLU A 1 72 ? 5.994 15.275 4.091 1.00 97.38 72 GLU A N 1
ATOM 545 C CA . GLU A 1 72 ? 6.641 16.120 5.107 1.00 97.38 72 GLU A CA 1
ATOM 546 C C . GLU A 1 72 ? 5.708 17.205 5.650 1.00 97.38 72 GLU A C 1
ATOM 548 O O . GLU A 1 72 ? 5.622 17.409 6.860 1.00 97.38 72 GLU A O 1
ATOM 553 N N . ARG A 1 73 ? 4.966 17.892 4.769 1.00 96.44 73 ARG A N 1
ATOM 554 C CA . ARG A 1 73 ? 4.004 18.918 5.198 1.00 96.44 73 ARG A CA 1
ATOM 555 C C . ARG A 1 73 ? 2.880 18.326 6.039 1.00 96.44 73 ARG A C 1
ATOM 557 O O . ARG A 1 73 ? 2.522 18.917 7.057 1.00 96.44 73 ARG A O 1
ATOM 564 N N . LEU A 1 74 ? 2.351 17.176 5.625 1.00 97.12 74 LEU A N 1
ATOM 565 C CA . LEU A 1 74 ? 1.301 16.479 6.356 1.00 97.12 74 LEU A CA 1
ATOM 566 C C . LEU A 1 74 ? 1.790 16.045 7.742 1.00 97.12 74 LEU A C 1
ATOM 568 O O . LEU A 1 74 ? 1.116 16.313 8.731 1.00 97.12 74 LEU A O 1
ATOM 572 N N . LEU A 1 75 ? 2.970 15.425 7.833 1.00 97.88 75 LEU A N 1
ATOM 573 C CA . LEU A 1 75 ? 3.535 14.982 9.110 1.00 97.88 75 LEU A CA 1
ATOM 574 C C . LEU A 1 75 ? 3.785 16.170 10.046 1.00 97.88 75 LEU A C 1
ATOM 576 O O . LEU A 1 75 ? 3.376 16.126 11.203 1.00 97.88 75 LEU A O 1
ATOM 580 N N . ALA A 1 76 ? 4.341 17.269 9.531 1.00 97.31 76 ALA A N 1
ATOM 581 C CA . ALA A 1 76 ? 4.537 18.485 10.314 1.00 97.31 76 ALA A CA 1
ATOM 582 C C . ALA A 1 76 ? 3.209 19.091 10.809 1.00 97.31 76 ALA A C 1
ATOM 584 O O . ALA A 1 76 ? 3.163 19.674 11.889 1.00 97.31 76 ALA A O 1
ATOM 585 N N . SER A 1 77 ? 2.129 18.988 10.027 1.00 97.06 77 SER A N 1
ATOM 586 C CA . SER A 1 77 ? 0.786 19.424 10.440 1.00 97.06 77 SER A CA 1
ATOM 587 C C . SER A 1 77 ? 0.240 18.557 11.580 1.00 97.06 77 SER A C 1
ATOM 589 O O . SER A 1 77 ? -0.184 19.087 12.608 1.00 97.06 77 SER A O 1
ATOM 591 N N . LEU A 1 78 ? 0.372 17.231 11.470 1.00 97.06 78 LEU A N 1
ATOM 592 C CA . LEU A 1 78 ? -0.012 16.297 12.533 1.00 97.06 78 LEU A CA 1
ATOM 593 C C . LEU A 1 78 ? 0.770 16.530 13.834 1.00 97.06 78 LEU A C 1
ATOM 595 O O . LEU A 1 78 ? 0.182 16.498 14.913 1.00 97.06 78 LEU A O 1
ATOM 599 N N . GLU A 1 79 ? 2.071 16.818 13.751 1.00 96.62 79 GLU A N 1
ATOM 600 C CA . GLU A 1 79 ? 2.907 17.149 14.916 1.00 96.62 79 GLU A CA 1
ATOM 601 C C . GLU A 1 79 ? 2.443 18.424 15.637 1.00 96.62 79 GLU A C 1
ATOM 603 O O . GLU A 1 79 ? 2.577 18.530 16.857 1.00 96.62 79 GLU A O 1
ATOM 608 N N . ARG A 1 80 ? 1.847 19.375 14.907 1.00 97.19 80 ARG A N 1
ATOM 609 C CA . ARG A 1 80 ? 1.222 20.579 15.482 1.00 97.19 80 ARG A CA 1
ATOM 610 C C . ARG A 1 80 ? -0.187 20.332 16.033 1.00 97.19 80 ARG A C 1
ATOM 612 O O . ARG A 1 80 ? -0.800 21.263 16.550 1.00 97.19 80 ARG A O 1
ATOM 619 N N . GLY A 1 81 ? -0.705 19.106 15.943 1.00 96.19 81 GLY A N 1
ATOM 620 C CA . GLY A 1 81 ? -2.071 18.763 16.347 1.00 96.19 81 GLY A CA 1
ATOM 621 C C . GLY A 1 81 ? -3.144 19.312 15.403 1.00 96.19 81 GLY A C 1
ATOM 622 O O . GLY A 1 81 ? -4.313 19.400 15.780 1.00 96.19 81 GLY A O 1
ATOM 623 N N . GLU A 1 82 ? -2.761 19.705 14.189 1.00 95.56 82 GLU A N 1
ATOM 624 C CA . GLU A 1 82 ? -3.688 20.167 13.162 1.00 95.56 82 GLU A CA 1
ATOM 625 C C . GLU A 1 82 ? -4.351 18.968 12.469 1.00 95.56 82 GLU A C 1
ATOM 627 O O . GLU A 1 82 ? -3.780 17.882 12.363 1.00 95.56 82 GLU A O 1
ATOM 632 N N . THR A 1 83 ? -5.576 19.166 11.982 1.00 91.75 83 THR A N 1
ATOM 633 C CA . THR A 1 83 ? -6.264 18.171 11.150 1.00 91.75 83 THR A CA 1
ATOM 634 C C . THR A 1 83 ? -5.920 18.436 9.682 1.00 91.75 83 THR A C 1
ATOM 636 O O . THR A 1 83 ? -6.277 19.512 9.196 1.00 91.75 83 THR A O 1
ATOM 639 N N . PRO A 1 84 ? -5.256 17.502 8.971 1.00 92.31 84 PRO A N 1
ATOM 640 C CA . PRO A 1 84 ? -4.975 17.662 7.547 1.00 92.31 84 PRO A CA 1
ATOM 641 C C . PRO A 1 84 ? -6.267 17.785 6.736 1.00 92.31 84 PRO A C 1
ATOM 643 O O . PRO A 1 84 ? -7.277 17.158 7.066 1.00 92.31 84 PRO A O 1
ATOM 646 N N . ALA A 1 85 ? -6.235 18.568 5.661 1.00 89.56 85 ALA A N 1
ATOM 647 C CA . ALA A 1 85 ? -7.325 18.598 4.697 1.00 89.56 85 ALA A CA 1
ATOM 648 C C . ALA A 1 85 ? -7.268 17.360 3.781 1.00 89.56 85 ALA A C 1
ATOM 650 O O . ALA A 1 85 ? -6.222 16.726 3.646 1.00 89.56 85 ALA A O 1
ATOM 651 N N . GLU A 1 86 ? -8.377 17.016 3.113 1.00 87.69 86 GLU A N 1
ATOM 652 C CA . GLU A 1 86 ? -8.446 15.802 2.277 1.00 87.69 86 GLU A CA 1
ATOM 653 C C . GLU A 1 86 ? -7.346 15.760 1.200 1.00 87.69 86 GLU A C 1
ATOM 655 O O . GLU A 1 86 ? -6.731 14.720 0.975 1.00 87.69 86 GLU A O 1
ATOM 660 N N . GLN A 1 87 ? -7.027 16.903 0.588 1.00 87.81 87 GLN A N 1
ATOM 661 C CA . GLN A 1 87 ? -5.989 17.006 -0.441 1.00 87.81 87 GLN A CA 1
ATOM 662 C C . GLN A 1 87 ? -4.550 16.844 0.080 1.00 87.81 87 GLN A C 1
ATOM 664 O O . GLN A 1 87 ? -3.626 16.668 -0.721 1.00 87.81 87 GLN A O 1
ATOM 669 N N . ASP A 1 88 ? -4.342 16.936 1.397 1.00 91.19 88 ASP A N 1
ATOM 670 C CA . ASP A 1 88 ? -3.018 16.792 2.007 1.00 91.19 88 ASP A CA 1
ATOM 671 C C . ASP A 1 88 ? -2.608 15.320 2.110 1.00 91.19 88 ASP A C 1
ATOM 673 O O . ASP A 1 88 ? -1.412 15.008 2.113 1.00 91.19 88 ASP A O 1
ATOM 677 N N . TYR A 1 89 ? -3.582 14.405 2.159 1.00 94.75 89 TYR A N 1
ATOM 678 C CA . TYR A 1 89 ? -3.318 12.974 2.140 1.00 94.75 89 TYR A CA 1
ATOM 679 C C . TYR A 1 89 ? -2.697 12.534 0.806 1.00 94.75 89 TYR A C 1
ATOM 681 O O . TYR A 1 89 ? -2.768 13.206 -0.233 1.00 94.75 89 TYR A O 1
ATOM 689 N N . LEU A 1 90 ? -2.023 11.383 0.841 1.00 94.94 90 LEU A N 1
ATOM 690 C CA . LEU A 1 90 ? -1.496 10.787 -0.373 1.00 94.94 90 LEU A CA 1
ATOM 691 C C . LEU A 1 90 ? -2.649 10.293 -1.266 1.00 94.94 90 LEU A C 1
ATOM 693 O O . LEU A 1 90 ? -3.687 9.863 -0.753 1.00 94.94 90 LEU A O 1
ATOM 697 N N . PRO A 1 91 ? -2.476 10.357 -2.597 1.00 93.69 91 PRO A N 1
ATOM 698 C CA . PRO A 1 91 ? -3.536 10.006 -3.528 1.00 93.69 91 PRO A CA 1
ATOM 699 C C . PRO A 1 91 ? -3.751 8.491 -3.569 1.00 93.69 91 PRO A C 1
ATOM 701 O O . PRO A 1 91 ? -2.796 7.708 -3.541 1.00 93.69 91 PRO A O 1
ATOM 704 N N . THR A 1 92 ? -5.007 8.079 -3.710 1.00 93.75 92 THR A N 1
ATOM 705 C CA . THR A 1 92 ? -5.373 6.664 -3.848 1.00 93.75 92 THR A CA 1
ATOM 706 C C . THR A 1 92 ? -4.918 6.110 -5.204 1.00 93.75 92 THR A C 1
ATOM 708 O O . THR A 1 92 ? -4.402 4.991 -5.304 1.00 93.75 92 THR A O 1
ATOM 711 N N . ARG A 1 93 ? -5.091 6.918 -6.255 1.00 93.44 93 ARG A N 1
ATOM 712 C CA . ARG A 1 93 ? -4.741 6.599 -7.642 1.00 93.44 93 ARG A CA 1
ATOM 713 C C . ARG A 1 93 ? -3.705 7.580 -8.168 1.00 93.44 93 ARG A C 1
ATOM 715 O O . ARG A 1 93 ? -3.737 8.765 -7.852 1.00 93.44 93 ARG A O 1
ATOM 722 N N . PHE A 1 94 ? -2.818 7.099 -9.021 1.00 95.38 94 PHE A N 1
ATOM 723 C CA . PHE A 1 94 ? -1.811 7.925 -9.674 1.00 95.38 94 PHE A CA 1
ATOM 724 C C . PHE A 1 94 ? -2.046 7.928 -11.176 1.00 95.38 94 PHE A C 1
ATOM 726 O O . PHE A 1 94 ? -2.489 6.930 -11.756 1.00 95.38 94 PHE A O 1
ATOM 733 N N . THR A 1 95 ? -1.697 9.034 -11.832 1.00 95.62 95 THR A N 1
ATOM 734 C CA . THR A 1 95 ? -1.567 9.023 -13.292 1.00 95.62 95 THR A CA 1
ATOM 735 C C . THR A 1 95 ? -0.531 7.973 -13.695 1.00 95.62 95 THR A C 1
ATOM 737 O O . THR A 1 95 ? 0.353 7.622 -12.913 1.00 95.62 95 THR A O 1
ATOM 740 N N . LEU A 1 96 ? -0.566 7.487 -14.937 1.00 95.94 96 LEU A N 1
ATOM 741 C CA . LEU A 1 96 ? 0.433 6.513 -15.404 1.00 95.94 96 LEU A CA 1
ATOM 742 C C . LEU A 1 96 ? 1.869 7.078 -15.376 1.00 95.94 96 LEU A C 1
ATOM 744 O O . LEU A 1 96 ? 2.838 6.318 -15.332 1.00 95.94 96 LEU A O 1
ATOM 748 N N . ALA A 1 97 ? 2.027 8.404 -15.332 1.00 95.25 97 ALA A N 1
ATOM 749 C CA . ALA A 1 97 ? 3.310 9.075 -15.124 1.00 95.25 97 ALA A CA 1
ATOM 750 C C . ALA A 1 97 ? 3.800 9.046 -13.659 1.00 95.25 97 ALA A C 1
ATOM 752 O O . ALA A 1 97 ? 4.955 9.372 -13.408 1.00 95.25 97 ALA A O 1
ATOM 753 N N . GLY A 1 98 ? 2.968 8.615 -12.705 1.00 94.38 98 GLY A N 1
ATOM 754 C CA . GLY A 1 98 ? 3.291 8.582 -11.274 1.00 94.38 98 GLY A CA 1
ATOM 755 C C . GLY A 1 98 ? 2.972 9.881 -10.531 1.00 94.38 98 GLY A C 1
ATOM 756 O O . GLY A 1 98 ? 3.464 10.089 -9.426 1.00 94.38 98 GLY A O 1
ATOM 757 N N . CYS A 1 99 ? 2.163 10.765 -11.119 1.00 92.31 99 CYS A N 1
ATOM 758 C CA . CYS A 1 99 ? 1.774 12.030 -10.498 1.00 92.31 99 CYS A CA 1
ATOM 759 C C . CYS A 1 99 ? 0.449 11.884 -9.739 1.00 92.31 99 CYS A C 1
ATOM 761 O O . CYS A 1 99 ? -0.432 11.124 -10.152 1.00 92.31 99 CYS A O 1
ATOM 763 N N . ALA A 1 100 ? 0.298 12.662 -8.667 1.00 87.94 100 ALA A N 1
ATOM 764 C CA . ALA A 1 100 ? -1.010 12.935 -8.084 1.00 87.94 100 ALA A CA 1
ATOM 765 C C . ALA A 1 100 ? -1.843 13.775 -9.064 1.00 87.94 100 ALA A C 1
ATOM 767 O O . ALA A 1 100 ? -1.294 14.617 -9.776 1.00 87.94 100 ALA A O 1
ATOM 768 N N . GLU A 1 101 ? -3.154 13.562 -9.093 1.00 82.62 101 GLU A N 1
ATOM 769 C CA . GLU A 1 101 ? -4.063 14.426 -9.844 1.00 82.62 101 GLU A CA 1
ATOM 770 C C . GLU A 1 101 ? -4.263 15.751 -9.090 1.00 82.62 101 GLU A C 1
ATOM 772 O O . GLU A 1 101 ? -4.515 15.767 -7.882 1.00 82.62 101 GLU A O 1
ATOM 777 N N . GLU A 1 102 ? -4.112 16.875 -9.789 1.00 70.88 102 GLU A N 1
ATOM 778 C CA . GLU A 1 102 ? -4.385 18.198 -9.226 1.00 70.88 102 GLU A CA 1
ATOM 779 C C . GLU A 1 102 ? -5.896 18.430 -9.149 1.00 70.88 102 GLU A C 1
ATOM 781 O O . GLU A 1 102 ? -6.612 18.171 -10.113 1.00 70.88 102 GLU A O 1
ATOM 786 N N . ASN A 1 103 ? -6.386 18.949 -8.017 1.00 63.22 103 ASN A N 1
ATOM 787 C CA . ASN A 1 103 ? -7.813 19.231 -7.791 1.00 63.22 103 ASN A CA 1
ATOM 788 C C . ASN A 1 103 ? -8.737 18.016 -8.010 1.00 63.22 103 ASN A C 1
ATOM 790 O O . ASN A 1 103 ? -9.883 18.167 -8.435 1.00 63.22 103 ASN A O 1
ATOM 794 N N . SER A 1 104 ? -8.229 16.819 -7.706 1.00 68.12 104 SER A N 1
ATOM 795 C CA . SER A 1 104 ? -8.996 15.575 -7.698 1.00 68.12 104 SER A CA 1
ATOM 796 C C . SER A 1 104 ? -10.264 15.725 -6.850 1.00 68.12 104 SER A C 1
ATOM 798 O O . SER A 1 104 ? -10.200 16.104 -5.681 1.00 68.12 104 SER A O 1
ATOM 800 N N . LEU A 1 105 ? -11.421 15.407 -7.437 1.00 66.50 105 LEU A N 1
ATOM 801 C CA . LEU A 1 105 ? -12.681 15.190 -6.711 1.00 66.50 105 LEU A CA 1
ATOM 802 C C . LEU A 1 105 ? -12.850 13.715 -6.304 1.00 66.50 105 LEU A C 1
ATOM 804 O O . LEU A 1 105 ? -13.951 13.292 -5.951 1.00 66.50 105 LEU A O 1
ATOM 808 N N . TRP A 1 106 ? -11.793 12.910 -6.440 1.00 71.62 106 TRP A N 1
ATOM 809 C CA . TRP A 1 106 ? -11.824 11.493 -6.112 1.00 71.62 106 TRP A CA 1
ATOM 810 C C . TRP A 1 106 ? -11.872 11.279 -4.600 1.00 71.62 106 TRP A C 1
ATOM 812 O O . TRP A 1 106 ? -11.439 12.121 -3.812 1.00 71.62 106 TRP A O 1
ATOM 822 N N . TRP A 1 107 ? -12.374 10.114 -4.200 1.00 70.56 107 TRP A N 1
ATOM 823 C CA . TRP A 1 107 ? -12.359 9.646 -2.818 1.00 70.56 107 TRP A CA 1
ATOM 824 C C . TRP A 1 107 ? -10.944 9.185 -2.430 1.00 70.56 107 TRP A C 1
ATOM 826 O O . TRP A 1 107 ? -10.649 7.997 -2.260 1.00 70.56 107 TRP A O 1
ATOM 836 N N . ASP A 1 108 ? -10.044 10.163 -2.365 1.00 75.88 108 ASP A N 1
ATOM 837 C CA . ASP A 1 108 ? -8.657 10.004 -1.954 1.00 75.88 108 ASP A CA 1
ATOM 838 C C . ASP A 1 108 ? -8.559 9.771 -0.434 1.00 75.88 108 ASP A C 1
ATOM 840 O O . ASP A 1 108 ? -9.521 9.973 0.304 1.00 75.88 108 ASP A O 1
ATOM 844 N N . PHE A 1 109 ? -7.402 9.297 0.031 1.00 93.75 109 PHE A N 1
ATOM 845 C CA . PHE A 1 109 ? -7.148 8.758 1.376 1.00 93.75 109 PHE A CA 1
ATOM 846 C C . PHE A 1 109 ? -7.619 7.312 1.601 1.00 93.75 109 PHE A C 1
ATOM 848 O O . PHE A 1 109 ? -8.550 7.018 2.356 1.00 93.75 109 PHE A O 1
ATOM 855 N N . GLN A 1 110 ? -6.887 6.391 0.972 1.00 96.56 110 GLN A N 1
ATOM 856 C CA . GLN A 1 110 ? -6.894 4.953 1.248 1.00 96.56 110 GLN A CA 1
ATOM 857 C C . GLN A 1 110 ? -5.494 4.507 1.665 1.00 96.56 110 GLN A C 1
ATOM 859 O O . GLN A 1 110 ? -4.514 4.803 0.986 1.00 96.56 110 GLN A O 1
ATOM 864 N N . LEU A 1 111 ? -5.380 3.784 2.779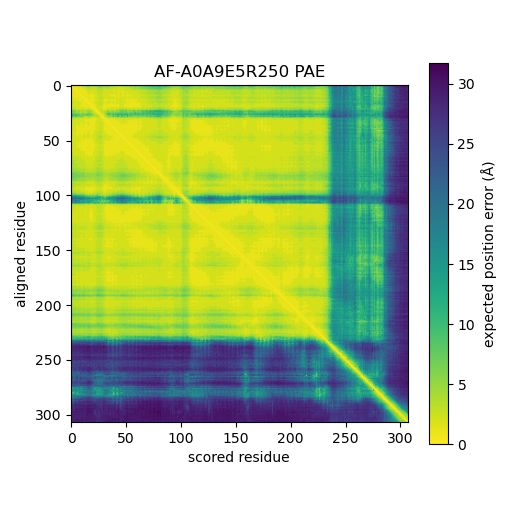 1.00 98.12 111 LEU A N 1
ATOM 865 C CA . LEU A 1 111 ? -4.073 3.378 3.314 1.00 98.12 111 LEU A CA 1
ATOM 866 C C . LEU A 1 111 ? -3.6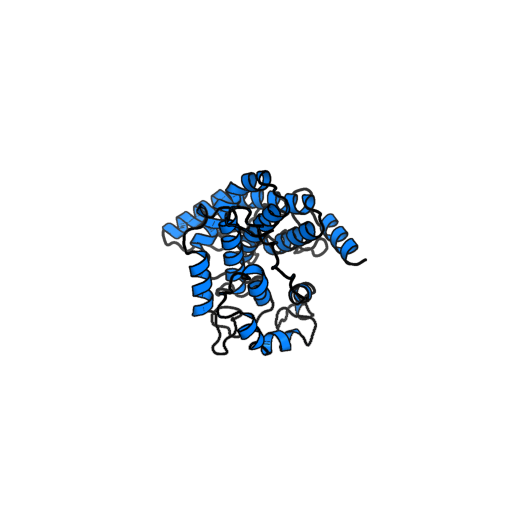23 1.983 2.856 1.00 98.12 111 LEU A C 1
ATOM 868 O O . LEU A 1 111 ? -2.441 1.642 2.935 1.00 98.12 111 LEU A O 1
ATOM 872 N N . ASP A 1 112 ? -4.557 1.157 2.392 1.00 97.94 112 ASP A N 1
ATOM 873 C CA . ASP A 1 112 ? -4.331 -0.262 2.125 1.00 97.94 112 ASP A CA 1
ATOM 874 C C . ASP A 1 112 ? -3.403 -0.492 0.925 1.00 97.94 112 ASP A C 1
ATOM 876 O O . ASP A 1 112 ? -2.601 -1.429 0.941 1.00 97.94 112 ASP A O 1
ATOM 880 N N . GLY A 1 113 ? -3.440 0.395 -0.075 1.00 97.94 113 GLY A N 1
ATOM 881 C CA . GLY A 1 113 ? -2.550 0.336 -1.235 1.00 97.94 113 GLY A CA 1
ATOM 882 C C . GLY A 1 113 ? -1.072 0.409 -0.848 1.00 97.94 113 GLY A C 1
ATOM 883 O O . GLY A 1 113 ? -0.270 -0.375 -1.353 1.00 97.94 113 GLY A O 1
ATOM 884 N N . TYR A 1 114 ? -0.712 1.278 0.098 1.00 98.62 114 TYR A N 1
ATOM 885 C CA . TYR A 1 114 ? 0.674 1.429 0.550 1.00 98.62 114 TYR A CA 1
ATOM 886 C C . TYR A 1 114 ? 1.161 0.216 1.348 1.00 98.62 114 TYR A C 1
ATOM 888 O O . TYR A 1 114 ? 2.273 -0.265 1.132 1.00 98.62 114 TYR A O 1
ATOM 896 N N . GLY A 1 115 ? 0.314 -0.319 2.236 1.00 98.25 115 GLY A N 1
ATOM 897 C CA . GLY A 1 115 ? 0.618 -1.548 2.973 1.00 98.25 115 GLY A CA 1
ATOM 898 C C . GLY A 1 115 ? 0.783 -2.753 2.043 1.00 98.25 115 GLY A C 1
ATOM 899 O O . GLY A 1 115 ? 1.751 -3.506 2.154 1.00 98.25 115 GLY A O 1
ATOM 900 N N . THR A 1 116 ? -0.121 -2.885 1.067 1.00 98.12 116 THR A N 1
ATOM 901 C CA . THR A 1 116 ? -0.062 -3.938 0.045 1.00 98.12 116 THR A CA 1
ATOM 902 C C . THR A 1 116 ? 1.212 -3.817 -0.787 1.00 98.12 116 THR A C 1
ATOM 904 O O . THR A 1 116 ? 1.898 -4.817 -0.983 1.00 98.12 116 THR A O 1
ATOM 907 N N . TRP A 1 117 ? 1.576 -2.604 -1.218 1.00 98.62 117 TRP A N 1
ATOM 908 C CA . TRP A 1 117 ? 2.799 -2.360 -1.984 1.00 98.62 117 TRP A CA 1
ATOM 909 C C . TRP A 1 117 ? 4.063 -2.783 -1.231 1.00 98.62 117 TRP A C 1
ATOM 911 O O . TRP A 1 117 ? 4.886 -3.490 -1.809 1.00 98.62 117 TRP A O 1
ATOM 921 N N . LEU A 1 118 ? 4.197 -2.429 0.055 1.00 98.69 118 LEU A N 1
ATOM 922 C CA . LEU A 1 118 ? 5.329 -2.877 0.879 1.00 98.69 118 LEU A CA 1
ATOM 923 C C . LEU A 1 118 ? 5.436 -4.408 0.908 1.00 98.69 118 LEU A C 1
ATOM 925 O O . LEU A 1 118 ? 6.527 -4.957 0.754 1.00 98.69 118 LEU A O 1
ATOM 929 N N . TRP A 1 119 ? 4.304 -5.098 1.077 1.00 98.31 119 TRP A N 1
ATOM 930 C CA . TRP A 1 119 ? 4.261 -6.560 1.065 1.00 98.31 119 TRP A CA 1
ATOM 931 C C . TRP A 1 119 ? 4.710 -7.131 -0.284 1.00 98.31 119 TRP A C 1
ATOM 933 O O . TRP A 1 119 ? 5.583 -7.998 -0.317 1.00 98.31 119 TRP A O 1
ATOM 943 N N . GLY A 1 120 ? 4.149 -6.632 -1.386 1.00 97.81 120 GLY A N 1
ATOM 944 C CA . GLY A 1 120 ? 4.446 -7.150 -2.719 1.00 97.81 120 GLY A CA 1
ATOM 945 C C . GLY A 1 120 ? 5.877 -6.861 -3.159 1.00 97.81 120 GLY A C 1
ATOM 946 O O . GLY A 1 120 ? 6.524 -7.740 -3.717 1.00 97.81 120 GLY A O 1
ATOM 947 N N . ALA A 1 121 ? 6.400 -5.670 -2.850 1.00 98.50 121 ALA A N 1
ATOM 948 C CA . ALA A 1 121 ? 7.785 -5.325 -3.144 1.00 98.50 121 ALA A CA 1
ATOM 949 C C . ALA A 1 121 ? 8.735 -6.314 -2.462 1.00 98.50 121 ALA A C 1
ATOM 951 O O . ALA A 1 121 ? 9.579 -6.899 -3.127 1.00 98.50 121 ALA A O 1
ATOM 952 N N . VAL A 1 122 ? 8.558 -6.585 -1.165 1.00 98.19 122 VAL A N 1
ATOM 953 C CA . VAL A 1 122 ? 9.385 -7.579 -0.465 1.00 98.19 122 VAL A CA 1
ATOM 954 C C . VAL A 1 122 ? 9.189 -8.984 -1.034 1.00 98.19 122 VAL A C 1
ATOM 956 O O . VAL A 1 122 ? 10.180 -9.686 -1.205 1.00 98.19 122 VAL A O 1
ATOM 959 N N . ALA A 1 123 ? 7.963 -9.391 -1.378 1.00 96.94 123 ALA A N 1
ATOM 960 C CA . ALA A 1 123 ? 7.717 -10.696 -1.995 1.00 96.94 123 ALA A CA 1
ATOM 961 C C . ALA A 1 123 ? 8.490 -10.862 -3.319 1.00 96.94 123 ALA A C 1
ATOM 963 O O . ALA A 1 123 ? 9.110 -11.901 -3.542 1.00 96.94 123 ALA A O 1
ATOM 964 N N . HIS A 1 124 ? 8.528 -9.820 -4.153 1.00 98.00 124 HIS A N 1
ATOM 965 C CA . HIS A 1 124 ? 9.331 -9.791 -5.376 1.00 98.00 124 HIS A CA 1
ATOM 966 C C . HIS A 1 124 ? 10.830 -9.941 -5.086 1.00 98.00 124 HIS A C 1
ATOM 968 O O . HIS A 1 124 ? 11.518 -10.720 -5.747 1.00 98.00 124 HIS A O 1
ATOM 974 N N . ILE A 1 125 ? 11.349 -9.238 -4.073 1.00 98.25 125 ILE A N 1
ATOM 975 C CA . ILE A 1 125 ? 12.759 -9.346 -3.664 1.00 98.25 125 ILE A CA 1
ATOM 976 C C . ILE A 1 125 ? 13.075 -10.742 -3.115 1.00 98.25 125 ILE A C 1
ATOM 978 O O . ILE A 1 125 ? 14.089 -11.321 -3.491 1.00 98.25 125 ILE A O 1
ATOM 982 N N . GLU A 1 126 ? 12.210 -11.309 -2.270 1.00 96.00 126 GLU A N 1
ATOM 983 C CA . GLU A 1 126 ? 12.356 -12.670 -1.734 1.00 96.00 126 GLU A CA 1
ATOM 984 C C . GLU A 1 126 ? 12.357 -13.715 -2.869 1.00 96.00 126 GLU A C 1
ATOM 986 O O . GLU A 1 126 ? 13.093 -14.698 -2.799 1.00 96.00 126 GLU A O 1
ATOM 991 N N . GLN A 1 127 ? 11.572 -13.491 -3.929 1.00 95.69 127 GLN A N 1
ATOM 992 C CA . GLN A 1 127 ? 11.470 -14.403 -5.069 1.00 95.69 127 GLN A CA 1
ATOM 993 C C . GLN A 1 127 ? 12.630 -14.277 -6.071 1.00 95.69 127 GLN A C 1
ATOM 995 O O . GLN A 1 127 ? 13.049 -15.281 -6.645 1.00 95.69 127 GLN A O 1
ATOM 1000 N N . THR A 1 128 ? 13.144 -13.068 -6.302 1.00 97.88 128 THR A N 1
ATOM 1001 C CA . THR A 1 128 ? 14.140 -12.790 -7.358 1.00 97.88 128 THR A CA 1
ATOM 1002 C C . THR A 1 128 ? 15.566 -12.612 -6.842 1.00 97.88 128 THR A C 1
ATOM 1004 O O . THR A 1 128 ? 16.519 -12.788 -7.598 1.00 97.88 128 THR A O 1
ATOM 1007 N N . GLY A 1 129 ? 15.733 -12.244 -5.570 1.00 97.44 129 GLY A N 1
ATOM 1008 C CA . GLY A 1 129 ? 17.018 -11.855 -4.995 1.00 97.44 129 GLY A CA 1
ATOM 1009 C C . GLY A 1 129 ? 17.539 -10.484 -5.454 1.00 97.44 129 GLY A C 1
ATOM 1010 O O . GLY A 1 129 ? 18.712 -10.192 -5.221 1.00 97.44 129 GLY A O 1
ATOM 1011 N N . ASP A 1 130 ? 16.721 -9.636 -6.099 1.00 97.75 130 ASP A N 1
ATOM 1012 C CA . ASP A 1 130 ? 17.144 -8.331 -6.647 1.00 97.75 130 ASP A CA 1
ATOM 1013 C C . ASP A 1 130 ? 17.350 -7.257 -5.557 1.00 97.75 130 ASP A C 1
ATOM 1015 O O . ASP A 1 130 ? 16.627 -6.266 -5.453 1.00 97.75 130 ASP A O 1
ATOM 1019 N N . LEU A 1 131 ? 18.386 -7.414 -4.733 1.00 97.44 131 LEU A N 1
ATOM 1020 C CA . LEU A 1 131 ? 18.727 -6.443 -3.685 1.00 97.44 131 LEU A CA 1
ATOM 1021 C C . LEU A 1 131 ? 19.073 -5.048 -4.237 1.00 97.44 131 LEU A C 1
ATOM 1023 O O . LEU A 1 131 ? 18.985 -4.061 -3.506 1.00 97.44 131 LEU A O 1
ATOM 1027 N N . ALA A 1 132 ? 19.436 -4.938 -5.520 1.00 98.25 132 ALA A N 1
ATOM 1028 C CA . ALA A 1 132 ? 19.687 -3.649 -6.157 1.00 98.25 132 ALA A CA 1
ATOM 1029 C C . ALA A 1 132 ? 18.383 -2.866 -6.357 1.00 98.25 132 ALA A C 1
ATOM 1031 O O . ALA A 1 132 ? 18.345 -1.663 -6.094 1.00 98.25 132 ALA A O 1
ATOM 1032 N N . LEU A 1 133 ? 17.298 -3.531 -6.770 1.00 98.38 133 LEU A N 1
ATOM 1033 C CA . LEU A 1 133 ? 15.969 -2.924 -6.758 1.00 98.38 133 LEU A CA 1
ATOM 1034 C C . LEU A 1 133 ? 15.576 -2.500 -5.345 1.00 98.38 133 LEU A C 1
ATOM 1036 O O . LEU A 1 133 ? 15.140 -1.368 -5.164 1.00 98.38 133 LEU A O 1
ATOM 1040 N N . TRP A 1 134 ? 15.755 -3.366 -4.348 1.00 98.25 134 TRP A N 1
ATOM 1041 C CA . TRP A 1 134 ? 15.400 -3.025 -2.970 1.00 98.25 134 TRP A CA 1
ATOM 1042 C C . TRP A 1 134 ? 16.117 -1.758 -2.475 1.00 98.25 134 TRP A C 1
ATOM 1044 O O . TRP A 1 134 ? 15.478 -0.859 -1.928 1.00 98.25 134 TRP A O 1
ATOM 1054 N N . ALA A 1 135 ? 17.417 -1.630 -2.759 1.00 98.25 135 ALA A N 1
ATOM 1055 C CA . ALA A 1 135 ? 18.183 -0.425 -2.449 1.00 98.25 135 ALA A CA 1
ATOM 1056 C C . ALA A 1 135 ? 17.615 0.828 -3.142 1.00 98.25 135 ALA A C 1
ATOM 1058 O O . ALA A 1 135 ? 17.508 1.879 -2.510 1.00 98.25 135 ALA A O 1
ATOM 1059 N N . VAL A 1 136 ? 17.196 0.712 -4.409 1.00 98.31 136 VAL A N 1
ATOM 1060 C CA . VAL A 1 136 ? 16.530 1.801 -5.149 1.00 98.31 136 VAL A CA 1
ATOM 1061 C C . VAL A 1 136 ? 15.195 2.190 -4.510 1.00 98.31 136 VAL A C 1
ATOM 1063 O O . VAL A 1 136 ? 14.862 3.367 -4.484 1.00 98.31 136 VAL A O 1
ATOM 1066 N N . LEU A 1 137 ? 14.432 1.236 -3.971 1.00 98.69 137 LEU A N 1
ATOM 1067 C CA . LEU A 1 137 ? 13.136 1.508 -3.338 1.00 98.69 137 LEU A CA 1
ATOM 1068 C C . LEU A 1 137 ? 13.254 2.080 -1.920 1.00 98.69 137 LEU A C 1
ATOM 1070 O O . LEU A 1 137 ? 12.238 2.453 -1.333 1.00 98.69 137 LEU A O 1
ATOM 1074 N N . SER A 1 138 ? 14.461 2.160 -1.355 1.00 98.06 138 SER A N 1
ATOM 1075 C CA . SER A 1 138 ? 14.648 2.499 0.055 1.00 98.06 138 SER A CA 1
ATOM 1076 C C . SER A 1 138 ? 14.053 3.865 0.427 1.00 98.06 138 SER A C 1
ATOM 1078 O O . SER A 1 138 ? 13.400 3.967 1.462 1.00 98.06 138 SER A O 1
ATOM 1080 N N . GLY A 1 139 ? 14.189 4.899 -0.409 1.00 98.38 139 GLY A N 1
ATOM 1081 C CA . GLY A 1 139 ? 13.586 6.212 -0.135 1.00 98.38 139 GLY A CA 1
ATOM 1082 C C . GLY A 1 139 ? 12.058 6.140 -0.029 1.00 98.38 139 GLY A C 1
ATOM 1083 O O . GLY A 1 139 ? 11.467 6.568 0.964 1.00 98.38 139 GLY A O 1
ATOM 1084 N N . ALA A 1 140 ? 11.421 5.507 -1.013 1.00 98.69 140 ALA A N 1
ATOM 1085 C CA . ALA A 1 140 ? 9.977 5.287 -1.035 1.00 98.69 140 ALA A CA 1
ATOM 1086 C C . ALA A 1 140 ? 9.467 4.429 0.138 1.00 98.69 140 ALA A C 1
ATOM 1088 O O . ALA A 1 140 ? 8.410 4.724 0.704 1.00 98.69 140 ALA A O 1
ATOM 1089 N N . VAL A 1 141 ? 10.209 3.386 0.528 1.00 98.75 141 VAL A N 1
ATOM 1090 C CA . VAL A 1 141 ? 9.872 2.546 1.689 1.00 98.75 141 VAL A CA 1
ATOM 1091 C C . VAL A 1 141 ? 9.873 3.389 2.961 1.00 98.75 141 VAL A C 1
ATOM 1093 O O . VAL A 1 141 ? 8.909 3.332 3.718 1.00 98.75 141 VAL A O 1
ATOM 1096 N N . GLU A 1 142 ? 10.895 4.221 3.173 1.00 98.56 142 GLU A N 1
ATOM 1097 C CA . GLU A 1 142 ? 10.981 5.083 4.358 1.00 98.56 142 GLU A CA 1
ATOM 1098 C C . GLU A 1 142 ? 9.812 6.070 4.448 1.00 98.56 142 GLU A C 1
ATOM 1100 O O . GLU A 1 142 ? 9.138 6.161 5.475 1.00 98.56 142 GLU A O 1
ATOM 1105 N N . LEU A 1 143 ? 9.519 6.764 3.347 1.00 98.62 143 LEU A N 1
ATOM 1106 C CA . LEU A 1 143 ? 8.389 7.690 3.263 1.00 98.62 143 LEU A CA 1
ATOM 1107 C C . LEU A 1 143 ? 7.060 6.995 3.572 1.00 98.62 143 LEU A C 1
ATOM 1109 O O . LEU A 1 143 ? 6.233 7.520 4.319 1.00 98.62 143 LEU A O 1
ATOM 1113 N N . THR A 1 144 ? 6.880 5.787 3.038 1.00 98.75 144 THR A N 1
ATOM 1114 C CA . THR A 1 144 ? 5.673 4.989 3.260 1.00 98.75 144 THR A CA 1
ATOM 1115 C C . THR A 1 144 ? 5.528 4.575 4.717 1.00 98.75 144 THR A C 1
ATOM 1117 O O . THR A 1 144 ? 4.442 4.688 5.282 1.00 98.75 144 THR A O 1
ATOM 1120 N N . LEU A 1 145 ? 6.612 4.124 5.351 1.00 98.69 145 LEU A N 1
ATOM 1121 C CA . LEU A 1 145 ? 6.601 3.749 6.763 1.00 98.69 145 LEU A CA 1
ATOM 1122 C C . LEU A 1 145 ? 6.279 4.951 7.651 1.00 98.69 145 LEU A C 1
ATOM 1124 O O . LEU A 1 145 ? 5.430 4.840 8.530 1.00 98.69 145 LEU A O 1
ATOM 1128 N N . ARG A 1 146 ? 6.869 6.121 7.398 1.00 98.50 146 ARG A N 1
ATOM 1129 C CA . ARG A 1 146 ? 6.552 7.338 8.163 1.00 98.50 146 ARG A CA 1
ATOM 1130 C C . ARG A 1 146 ? 5.087 7.746 8.008 1.00 98.50 146 ARG A C 1
ATOM 1132 O O . ARG A 1 146 ? 4.421 8.029 9.004 1.00 98.50 146 ARG A O 1
ATOM 1139 N N . TYR A 1 147 ? 4.566 7.702 6.782 1.00 98.62 147 TYR A N 1
ATOM 1140 C CA . TYR A 1 147 ? 3.167 8.013 6.491 1.00 98.62 147 TYR A CA 1
ATOM 1141 C C . TYR A 1 147 ? 2.198 7.052 7.201 1.00 98.62 147 TYR A C 1
ATOM 1143 O O . TYR A 1 147 ? 1.293 7.487 7.914 1.00 98.62 147 TYR A O 1
ATOM 1151 N N . LEU A 1 148 ? 2.421 5.738 7.080 1.00 98.62 148 LEU A N 1
ATOM 1152 C CA . LEU A 1 148 ? 1.603 4.723 7.751 1.00 98.62 148 LEU A CA 1
ATOM 1153 C C . LEU A 1 148 ? 1.741 4.788 9.279 1.00 98.62 148 LEU A C 1
ATOM 1155 O O . LEU A 1 148 ? 0.759 4.583 9.989 1.00 98.62 148 LEU A O 1
ATOM 1159 N N . GLY A 1 149 ? 2.932 5.103 9.793 1.00 98.25 149 GLY A N 1
ATOM 1160 C CA . GLY A 1 149 ? 3.203 5.263 11.225 1.00 98.25 149 GLY A CA 1
ATOM 1161 C C . GLY A 1 149 ? 2.324 6.320 11.870 1.00 98.25 149 GLY A C 1
ATOM 1162 O O . GLY A 1 149 ? 1.751 6.074 12.930 1.00 98.25 149 GLY A O 1
ATOM 1163 N N . ALA A 1 150 ? 2.155 7.450 11.190 1.00 98.00 150 ALA A N 1
ATOM 1164 C CA . ALA A 1 150 ? 1.332 8.548 11.673 1.00 98.00 150 ALA A CA 1
ATOM 1165 C C . ALA A 1 150 ? -0.180 8.304 11.512 1.00 98.00 150 ALA A C 1
ATOM 1167 O O . ALA A 1 150 ? -0.968 8.851 12.280 1.00 98.00 150 ALA A O 1
ATOM 1168 N N . LEU A 1 151 ? -0.600 7.503 10.523 1.00 98.12 151 LEU A N 1
ATOM 1169 C CA . LEU A 1 151 ? -1.997 7.478 10.069 1.00 98.12 151 LEU A CA 1
ATOM 1170 C C . LEU A 1 151 ? -2.710 6.129 10.173 1.00 98.12 151 LEU A C 1
ATOM 1172 O O . LEU A 1 151 ? -3.900 6.079 9.885 1.00 98.12 151 LEU A O 1
ATOM 1176 N N . TRP A 1 152 ? -2.069 5.032 10.586 1.00 98.00 152 TRP A N 1
ATOM 1177 C CA . TRP A 1 152 ? -2.721 3.710 10.558 1.00 98.00 152 TRP A CA 1
ATOM 1178 C C . TRP A 1 152 ? -4.008 3.608 11.404 1.00 98.00 152 TRP A C 1
ATOM 1180 O O . TRP A 1 152 ? -4.826 2.727 11.149 1.00 98.00 152 TRP A O 1
ATOM 1190 N N . GLN A 1 153 ? -4.212 4.498 12.384 1.00 97.06 153 GLN A N 1
ATOM 1191 C CA . GLN A 1 153 ? -5.450 4.602 13.176 1.00 97.06 153 GLN A CA 1
ATOM 1192 C C . GLN A 1 153 ? -6.432 5.674 12.672 1.00 97.06 153 GLN A C 1
ATOM 1194 O O . GLN A 1 153 ? -7.476 5.880 13.287 1.00 97.06 153 GLN A O 1
ATOM 1199 N N . ALA A 1 154 ? -6.122 6.382 11.589 1.00 97.00 154 ALA A N 1
ATOM 1200 C CA . ALA A 1 154 ? -7.004 7.399 11.037 1.00 97.00 154 ALA A CA 1
ATOM 1201 C C . ALA A 1 154 ? -8.165 6.749 10.252 1.00 97.00 154 ALA A C 1
ATOM 1203 O O . ALA A 1 154 ? -7.932 5.810 9.478 1.00 97.00 154 ALA A O 1
ATOM 1204 N N . PRO A 1 155 ? -9.411 7.241 10.401 1.00 97.19 155 PRO A N 1
ATOM 1205 C CA . PRO A 1 155 ? -10.513 6.844 9.530 1.00 97.19 155 PRO A CA 1
ATOM 1206 C C . PRO A 1 155 ? -10.184 7.148 8.069 1.00 97.19 155 PRO A C 1
ATOM 1208 O O . PRO A 1 155 ? -9.691 8.232 7.785 1.00 97.19 155 PRO A O 1
ATOM 1211 N N . ASN A 1 156 ? -10.440 6.212 7.160 1.00 97.50 156 ASN A N 1
ATOM 1212 C CA . ASN A 1 156 ? -10.100 6.314 5.737 1.00 97.50 156 ASN A CA 1
ATOM 1213 C C . ASN A 1 156 ? -11.176 5.626 4.882 1.00 97.50 156 ASN A C 1
ATOM 1215 O O . ASN A 1 156 ? -12.090 5.002 5.426 1.00 97.50 156 ASN A O 1
ATOM 1219 N N . TYR A 1 157 ? -11.117 5.757 3.557 1.00 97.12 157 TYR A N 1
ATOM 1220 C CA . TYR A 1 157 ? -11.973 4.944 2.683 1.00 97.12 157 TYR A CA 1
ATOM 1221 C C . TYR A 1 157 ? -11.529 3.475 2.710 1.00 97.12 157 TYR A C 1
ATOM 1223 O O . TYR A 1 157 ? -10.344 3.179 2.854 1.00 97.12 157 TYR A O 1
ATOM 1231 N N . ASP A 1 158 ? -12.469 2.543 2.555 1.00 95.31 158 ASP A N 1
ATOM 1232 C CA . ASP A 1 158 ? -12.121 1.138 2.331 1.00 95.31 158 ASP A CA 1
ATOM 1233 C C . ASP A 1 158 ? -11.613 0.896 0.897 1.00 95.31 158 ASP A C 1
ATOM 1235 O O . ASP A 1 158 ? -11.578 1.796 0.057 1.00 95.31 158 ASP A O 1
ATOM 1239 N N . CYS A 1 159 ? -11.237 -0.347 0.586 1.00 93.56 159 CYS A N 1
ATOM 1240 C CA . CYS A 1 159 ? -10.780 -0.723 -0.754 1.00 93.56 159 CYS A CA 1
ATOM 1241 C C . CYS A 1 159 ? -11.846 -0.599 -1.855 1.00 93.56 159 CYS A C 1
ATOM 1243 O O . CYS A 1 159 ? -11.523 -0.747 -3.033 1.00 93.56 159 CYS A O 1
ATOM 1245 N N . TRP A 1 160 ? -13.105 -0.375 -1.476 1.00 93.94 160 TRP A N 1
ATOM 1246 C CA . TRP A 1 160 ? -14.227 -0.122 -2.375 1.00 93.94 160 TRP A CA 1
ATOM 1247 C C . TRP A 1 160 ? -14.532 1.372 -2.506 1.00 93.94 160 TRP A C 1
ATOM 1249 O O . TRP A 1 160 ? -15.503 1.735 -3.162 1.00 93.94 160 TRP A O 1
ATOM 1259 N N . GLU A 1 161 ? -13.688 2.220 -1.914 1.00 93.31 161 GLU A N 1
ATOM 1260 C CA . GLU A 1 161 ? -13.809 3.675 -1.903 1.00 93.31 161 GLU A CA 1
ATOM 1261 C C . GLU A 1 161 ? -15.051 4.173 -1.148 1.00 93.31 161 GLU A C 1
ATOM 1263 O O . GLU A 1 161 ? -15.630 5.214 -1.452 1.00 93.31 161 GLU A O 1
ATOM 1268 N N . GLU A 1 162 ? -15.465 3.426 -0.123 1.00 92.69 162 GLU A N 1
ATOM 1269 C CA . GLU A 1 162 ? -16.636 3.730 0.692 1.00 92.69 162 GLU A CA 1
ATOM 1270 C C . GLU A 1 162 ? -16.249 4.015 2.152 1.00 92.69 162 GLU A C 1
ATOM 1272 O O . GLU A 1 162 ? -15.170 3.669 2.632 1.00 92.69 162 GLU A O 1
ATOM 1277 N N . HIS A 1 163 ? -17.178 4.619 2.901 1.00 93.62 163 HIS A N 1
ATOM 1278 C CA . HIS A 1 163 ? -17.124 4.669 4.367 1.00 93.62 163 HIS A CA 1
ATOM 1279 C C . HIS A 1 163 ? -15.885 5.373 4.973 1.00 93.62 163 HIS A C 1
ATOM 1281 O O . HIS A 1 163 ? -15.350 4.909 5.981 1.00 93.62 163 HIS A O 1
ATOM 1287 N N . ARG A 1 164 ? -15.506 6.545 4.431 1.00 94.31 164 ARG A N 1
ATOM 1288 C CA . ARG A 1 164 ? -14.412 7.449 4.877 1.00 94.31 164 ARG A CA 1
ATOM 1289 C C . ARG A 1 164 ? -14.250 7.648 6.385 1.00 94.31 164 ARG A C 1
ATOM 1291 O O . ARG A 1 164 ? -13.148 7.910 6.864 1.00 94.31 164 ARG A O 1
ATOM 1298 N N . GLN A 1 165 ? -15.360 7.576 7.118 1.00 95.81 165 GLN A N 1
ATOM 1299 C CA . GLN A 1 165 ? -15.431 7.923 8.541 1.00 95.81 165 GLN A CA 1
ATOM 1300 C C . GLN A 1 165 ? -15.147 6.739 9.462 1.00 95.81 165 GLN A C 1
ATOM 1302 O O . GLN A 1 165 ? -15.285 6.849 10.679 1.00 95.81 165 GLN A O 1
ATOM 1307 N N . HIS A 1 166 ? -14.735 5.609 8.889 1.00 97.31 166 HIS A N 1
ATOM 1308 C CA . HIS A 1 166 ? -14.477 4.380 9.618 1.00 97.31 166 HIS A CA 1
ATOM 1309 C C . HIS A 1 166 ? -13.050 3.866 9.411 1.00 97.31 166 HIS A C 1
ATOM 1311 O O . HIS A 1 166 ? -12.321 4.290 8.519 1.00 97.31 166 HIS A O 1
ATOM 1317 N N . ILE A 1 167 ? -12.661 2.931 10.279 1.00 97.88 167 ILE A N 1
ATOM 1318 C CA . ILE A 1 167 ? -11.408 2.179 10.192 1.00 97.88 167 ILE A CA 1
ATOM 1319 C C . ILE A 1 167 ? -11.753 0.749 9.774 1.00 97.88 167 ILE A C 1
ATOM 1321 O O . ILE A 1 167 ? -12.633 0.110 10.364 1.00 97.88 167 ILE A O 1
ATOM 1325 N N . HIS A 1 168 ? -11.038 0.247 8.770 1.00 97.19 168 HIS A N 1
ATOM 1326 C CA . HIS A 1 168 ? -11.352 -1.007 8.086 1.00 97.19 168 HIS A CA 1
ATOM 1327 C C . HIS A 1 168 ? -10.314 -2.086 8.427 1.00 97.19 168 HIS A C 1
ATOM 1329 O O . HIS A 1 168 ? -9.126 -1.892 8.159 1.00 97.19 168 HIS A O 1
ATOM 1335 N N . PRO A 1 169 ? -10.708 -3.247 8.982 1.00 95.69 169 PRO A N 1
ATOM 1336 C CA . PRO A 1 169 ? -9.776 -4.332 9.285 1.00 95.69 169 PRO A CA 1
ATOM 1337 C C . PRO A 1 169 ? -9.003 -4.851 8.073 1.00 95.69 169 PRO A C 1
ATOM 1339 O O . PRO A 1 169 ? -7.850 -5.239 8.230 1.00 95.69 169 PRO A O 1
ATOM 1342 N N . ALA A 1 170 ? -9.589 -4.820 6.871 1.00 95.75 170 ALA A N 1
ATOM 1343 C CA . ALA A 1 170 ? -8.882 -5.173 5.638 1.00 95.75 170 ALA A CA 1
ATOM 1344 C C . ALA A 1 170 ? -7.713 -4.212 5.346 1.00 95.75 170 ALA A C 1
ATOM 1346 O O . ALA A 1 170 ? -6.613 -4.661 5.028 1.00 95.75 170 ALA A O 1
ATOM 1347 N N . THR A 1 171 ? -7.907 -2.906 5.556 1.00 97.88 171 THR A N 1
ATOM 1348 C CA . THR A 1 171 ? -6.837 -1.903 5.456 1.00 97.88 171 THR A CA 1
ATOM 1349 C C . THR A 1 171 ? -5.739 -2.152 6.485 1.00 97.88 171 THR A C 1
ATOM 1351 O O . THR A 1 171 ? -4.556 -2.181 6.147 1.00 97.88 171 THR A O 1
ATOM 1354 N N . LEU A 1 172 ? -6.117 -2.408 7.740 1.00 97.88 172 LEU A N 1
ATOM 1355 C CA . LEU A 1 172 ? -5.160 -2.729 8.803 1.00 97.88 172 LEU A CA 1
ATOM 1356 C C . LEU A 1 172 ? -4.372 -4.013 8.509 1.00 97.88 172 LEU A C 1
ATOM 1358 O O . LEU A 1 172 ? -3.182 -4.083 8.806 1.00 97.88 172 LEU A O 1
ATOM 1362 N N . ALA A 1 173 ? -5.008 -5.009 7.891 1.00 95.81 173 ALA A N 1
ATOM 1363 C CA . ALA A 1 173 ? -4.355 -6.239 7.461 1.00 95.81 173 ALA A CA 1
ATOM 1364 C C . ALA A 1 173 ? -3.313 -5.993 6.366 1.00 95.81 173 ALA A C 1
ATOM 1366 O O . ALA A 1 173 ? -2.227 -6.571 6.427 1.00 95.81 173 ALA A O 1
ATOM 1367 N N . ALA A 1 174 ? -3.612 -5.115 5.404 1.00 97.50 174 ALA A N 1
ATOM 1368 C CA . ALA A 1 174 ? -2.662 -4.721 4.370 1.00 97.50 174 ALA A CA 1
ATOM 1369 C C . ALA A 1 174 ? -1.442 -4.001 4.956 1.00 97.50 174 ALA A C 1
ATOM 1371 O O . ALA A 1 174 ? -0.307 -4.357 4.640 1.00 97.50 174 ALA A O 1
ATOM 1372 N N . ILE A 1 175 ? -1.660 -3.052 5.873 1.00 98.38 175 ILE A N 1
ATOM 1373 C CA . ILE A 1 175 ? -0.573 -2.365 6.588 1.00 98.38 175 ILE A CA 1
ATOM 1374 C C . ILE A 1 175 ? 0.253 -3.378 7.387 1.00 98.38 175 ILE A C 1
ATOM 1376 O O . ILE A 1 175 ? 1.471 -3.432 7.235 1.00 98.38 175 ILE A O 1
ATOM 1380 N N . TYR A 1 176 ? -0.394 -4.226 8.192 1.00 97.44 176 TYR A N 1
ATOM 1381 C CA . TYR A 1 176 ? 0.279 -5.267 8.970 1.00 97.44 176 TYR A CA 1
ATOM 1382 C C . TYR A 1 176 ? 1.142 -6.177 8.088 1.00 97.44 176 TYR A C 1
ATOM 1384 O O . TYR A 1 176 ? 2.310 -6.404 8.405 1.00 97.44 176 TYR A O 1
ATOM 1392 N N . GLY A 1 177 ? 0.590 -6.676 6.978 1.00 95.81 177 GLY A N 1
ATOM 1393 C CA . GLY A 1 177 ? 1.301 -7.544 6.042 1.00 95.81 177 GLY A CA 1
ATOM 1394 C C . GLY A 1 177 ? 2.542 -6.873 5.456 1.00 95.81 177 GLY A C 1
ATOM 1395 O O . GLY A 1 177 ? 3.616 -7.478 5.454 1.00 95.81 177 GLY A O 1
ATOM 1396 N N . GLY A 1 178 ? 2.418 -5.606 5.051 1.00 97.69 178 GLY A N 1
ATOM 1397 C CA . GLY A 1 178 ? 3.533 -4.792 4.570 1.00 97.69 178 GLY A CA 1
ATOM 1398 C C . GLY A 1 178 ? 4.632 -4.614 5.614 1.00 97.69 178 GLY A C 1
ATOM 1399 O O . GLY A 1 178 ? 5.790 -4.932 5.348 1.00 97.69 178 GLY A O 1
ATOM 1400 N N . LEU A 1 179 ? 4.275 -4.196 6.833 1.00 98.00 179 LEU A N 1
ATOM 1401 C CA . LEU A 1 179 ? 5.242 -4.018 7.922 1.00 98.00 179 LEU A CA 1
ATOM 1402 C C . LEU A 1 179 ? 5.951 -5.330 8.272 1.00 98.00 179 LEU A C 1
ATOM 1404 O O . LEU A 1 179 ? 7.166 -5.350 8.448 1.00 98.00 179 LEU A O 1
ATOM 1408 N N . ARG A 1 180 ? 5.217 -6.446 8.346 1.00 96.38 180 ARG A N 1
ATOM 1409 C CA . ARG A 1 180 ? 5.805 -7.766 8.617 1.00 96.38 180 ARG A CA 1
ATOM 1410 C C . ARG A 1 180 ? 6.727 -8.229 7.500 1.00 96.38 180 ARG A C 1
ATOM 1412 O O . ARG A 1 180 ? 7.691 -8.927 7.797 1.00 96.38 180 ARG A O 1
ATOM 1419 N N . ALA A 1 181 ? 6.433 -7.893 6.247 1.00 96.12 181 ALA A N 1
ATOM 1420 C CA . ALA A 1 181 ? 7.304 -8.213 5.126 1.00 96.12 181 ALA A CA 1
ATOM 1421 C C . ALA A 1 181 ? 8.618 -7.430 5.223 1.00 96.12 181 ALA A C 1
ATOM 1423 O O . ALA A 1 181 ? 9.682 -8.041 5.281 1.00 96.12 181 ALA A O 1
ATOM 1424 N N . VAL A 1 182 ? 8.546 -6.105 5.383 1.00 98.00 182 VAL A N 1
ATOM 1425 C CA . VAL A 1 182 ? 9.744 -5.270 5.566 1.00 98.00 182 VAL A CA 1
ATOM 1426 C C . VAL A 1 182 ? 10.545 -5.719 6.787 1.00 98.00 182 VAL A C 1
ATOM 1428 O O . VAL A 1 182 ? 11.757 -5.853 6.695 1.00 98.00 182 VAL A O 1
ATOM 1431 N N . GLN A 1 183 ? 9.888 -6.049 7.904 1.00 96.75 183 GLN A N 1
ATOM 1432 C CA . GLN A 1 183 ? 10.557 -6.542 9.111 1.00 96.75 183 GLN A CA 1
ATOM 1433 C C . GLN A 1 183 ? 11.337 -7.849 8.885 1.00 96.75 183 GLN A C 1
ATOM 1435 O O . GLN A 1 183 ? 12.336 -8.069 9.562 1.00 96.75 183 GLN A O 1
ATOM 1440 N N . ARG A 1 184 ? 10.905 -8.736 7.975 1.00 94.38 184 ARG A N 1
ATOM 1441 C CA . ARG A 1 184 ? 11.667 -9.960 7.658 1.00 94.38 184 ARG A CA 1
ATOM 1442 C C . ARG A 1 184 ? 12.957 -9.649 6.908 1.00 94.38 184 ARG A C 1
ATOM 1444 O O . ARG A 1 184 ? 13.966 -10.290 7.179 1.00 94.38 184 ARG A O 1
ATOM 1451 N N . LEU A 1 185 ? 12.904 -8.695 5.980 1.00 93.81 185 LEU A N 1
ATOM 1452 C CA . LEU A 1 185 ? 14.041 -8.318 5.144 1.00 93.81 185 LEU A CA 1
ATOM 1453 C C . LEU A 1 185 ? 15.013 -7.387 5.891 1.00 93.81 185 LEU A C 1
ATOM 1455 O O . LEU A 1 185 ? 16.221 -7.594 5.853 1.00 93.81 185 LEU A O 1
ATOM 1459 N N . GLU A 1 186 ? 14.483 -6.404 6.622 1.00 95.25 186 GLU A N 1
ATOM 1460 C CA . GLU A 1 186 ? 15.228 -5.394 7.382 1.00 95.25 186 GLU A CA 1
ATOM 1461 C C . GLU A 1 186 ? 14.593 -5.162 8.772 1.00 95.25 186 GLU A C 1
ATOM 1463 O O . GLU A 1 186 ? 13.879 -4.178 8.983 1.00 95.25 186 GLU A O 1
ATOM 1468 N N . PRO A 1 187 ? 14.860 -6.030 9.770 1.00 94.00 187 PRO A N 1
ATOM 1469 C CA . PRO A 1 187 ? 14.219 -5.951 11.087 1.00 94.00 187 PRO A CA 1
ATOM 1470 C C . PRO A 1 187 ? 14.361 -4.598 11.793 1.00 94.00 187 PRO A C 1
ATOM 1472 O O . PRO A 1 187 ? 13.419 -4.139 12.433 1.00 94.00 187 PRO A O 1
ATOM 1475 N N . ALA A 1 188 ? 15.522 -3.948 11.661 1.00 94.31 188 ALA A N 1
ATOM 1476 C CA . ALA A 1 188 ? 15.814 -2.663 12.299 1.00 94.31 188 ALA A CA 1
ATOM 1477 C C . ALA A 1 188 ? 14.981 -1.497 11.741 1.00 94.31 188 ALA A C 1
ATOM 1479 O O . ALA A 1 188 ? 14.908 -0.443 12.367 1.00 94.31 188 ALA A O 1
ATOM 1480 N N . ARG A 1 189 ? 14.357 -1.682 10.574 1.00 95.44 189 ARG A N 1
ATOM 1481 C CA . ARG A 1 189 ? 13.591 -0.645 9.886 1.00 95.44 189 ARG A CA 1
ATOM 1482 C C . ARG A 1 189 ? 12.179 -0.468 10.429 1.00 95.44 189 ARG A C 1
ATOM 1484 O O . ARG A 1 189 ? 11.563 0.572 10.226 1.00 95.44 189 ARG A O 1
ATOM 1491 N N . ILE A 1 190 ? 11.660 -1.480 11.120 1.00 97.12 190 ILE A N 1
ATOM 1492 C CA . ILE A 1 190 ? 10.321 -1.447 11.699 1.00 97.12 190 ILE A CA 1
ATOM 1493 C C . ILE A 1 190 ? 10.432 -1.236 13.211 1.00 97.12 190 ILE A C 1
ATOM 1495 O O . ILE A 1 190 ? 10.984 -2.100 13.898 1.00 97.12 190 ILE A O 1
ATOM 1499 N N . PRO A 1 191 ? 9.880 -0.133 13.755 1.00 94.06 191 PRO A N 1
ATOM 1500 C CA . PRO A 1 191 ? 9.745 0.064 15.19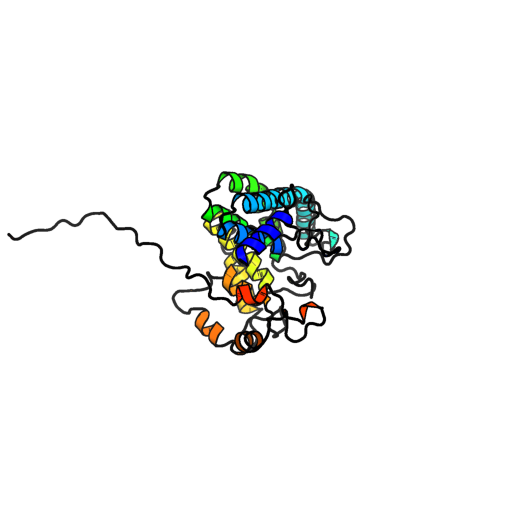1 1.00 94.06 191 PRO A CA 1
ATOM 1501 C C . PRO A 1 191 ? 9.208 -1.173 15.921 1.00 94.06 191 PRO A C 1
ATOM 1503 O O . PRO A 1 191 ? 8.233 -1.805 15.497 1.00 94.06 191 PRO A O 1
ATOM 1506 N N . ALA A 1 192 ? 9.847 -1.516 17.040 1.00 91.44 192 ALA A N 1
ATOM 1507 C CA . ALA A 1 192 ? 9.513 -2.708 17.809 1.00 91.44 192 ALA A CA 1
ATOM 1508 C C . ALA A 1 192 ? 8.041 -2.697 18.261 1.00 91.44 192 ALA A C 1
ATOM 1510 O O . ALA A 1 192 ? 7.554 -1.718 18.820 1.00 91.44 192 ALA A O 1
ATOM 1511 N N . GLY A 1 193 ? 7.338 -3.809 18.031 1.00 93.75 193 GLY A N 1
ATOM 1512 C CA . GLY A 1 193 ? 5.951 -4.003 18.461 1.00 93.75 193 GLY A CA 1
ATOM 1513 C C . GLY A 1 193 ? 4.890 -3.311 17.601 1.00 93.75 193 GLY A C 1
ATOM 1514 O O . GLY A 1 193 ? 3.703 -3.459 17.888 1.00 93.75 193 GLY A O 1
ATOM 1515 N N . TRP A 1 194 ? 5.264 -2.574 16.550 1.00 96.50 194 TRP A N 1
ATOM 1516 C CA . TRP A 1 194 ? 4.283 -1.862 15.730 1.00 96.50 194 TRP A CA 1
ATOM 1517 C C . TRP A 1 194 ? 3.320 -2.801 14.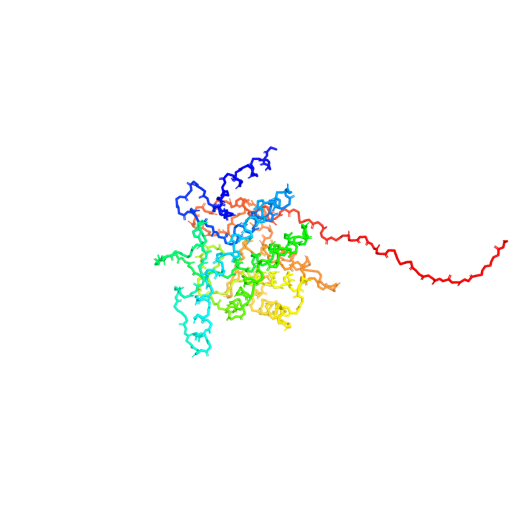973 1.00 96.50 194 TRP A C 1
ATOM 1519 O O . TRP A 1 194 ? 2.105 -2.620 15.112 1.00 96.50 194 TRP A O 1
ATOM 1529 N N . PRO A 1 195 ? 3.770 -3.861 14.268 1.00 95.38 195 PRO A N 1
ATOM 1530 C CA . PRO A 1 195 ? 2.840 -4.839 13.699 1.00 95.38 195 PRO A CA 1
ATOM 1531 C C . PRO A 1 195 ? 1.939 -5.482 14.767 1.00 95.38 195 PRO A C 1
ATOM 1533 O O . PRO A 1 195 ? 0.741 -5.684 14.558 1.00 95.38 195 PRO A O 1
ATOM 1536 N N . GLU A 1 196 ? 2.490 -5.792 15.940 1.00 95.12 196 GLU A N 1
ATOM 1537 C CA . GLU A 1 196 ? 1.746 -6.392 17.048 1.00 95.12 196 GLU A CA 1
ATOM 1538 C C . GLU A 1 196 ? 0.665 -5.451 17.593 1.00 95.12 196 GLU A C 1
ATOM 1540 O O . GLU A 1 196 ? -0.420 -5.929 17.929 1.00 95.12 196 GLU A O 1
ATOM 1545 N N . ALA A 1 197 ? 0.912 -4.139 17.615 1.00 97.44 197 ALA A N 1
ATOM 1546 C CA . ALA A 1 197 ? -0.074 -3.133 17.999 1.00 97.44 197 ALA A CA 1
ATOM 1547 C C . ALA A 1 197 ? -1.269 -3.107 17.034 1.00 97.44 197 ALA A C 1
ATOM 1549 O O . ALA A 1 197 ? -2.415 -3.111 17.486 1.00 97.44 197 ALA A O 1
ATOM 1550 N N . ILE A 1 198 ? -1.028 -3.173 15.718 1.00 96.75 198 ILE A N 1
ATOM 1551 C CA . ILE A 1 198 ? -2.105 -3.260 14.713 1.00 96.75 198 ILE A CA 1
ATOM 1552 C C . ILE A 1 198 ? -2.922 -4.537 14.923 1.00 96.75 198 ILE A C 1
ATOM 1554 O O . ILE A 1 198 ? -4.153 -4.508 14.975 1.00 96.75 198 ILE A O 1
ATOM 1558 N N . ARG A 1 199 ? -2.240 -5.673 15.099 1.00 94.12 199 ARG A N 1
ATOM 1559 C CA . ARG A 1 199 ? -2.890 -6.964 15.351 1.00 94.12 199 ARG A CA 1
ATOM 1560 C C . ARG A 1 199 ? -3.738 -6.932 16.624 1.00 94.12 199 ARG A C 1
ATOM 1562 O O . ARG A 1 199 ? -4.858 -7.437 16.613 1.00 94.12 199 ARG A O 1
ATOM 1569 N N . ALA A 1 200 ? -3.214 -6.369 17.711 1.00 95.62 200 ALA A N 1
ATOM 1570 C CA . ALA A 1 200 ? -3.941 -6.224 18.968 1.00 95.62 200 ALA A CA 1
ATOM 1571 C C . ALA A 1 200 ? -5.184 -5.343 18.787 1.00 95.62 200 ALA A C 1
ATOM 1573 O O . ALA A 1 200 ? -6.272 -5.747 19.190 1.00 95.62 200 ALA A O 1
ATOM 1574 N N . TYR A 1 201 ? -5.044 -4.215 18.087 1.00 96.44 201 TYR A N 1
ATOM 1575 C CA . TYR A 1 201 ? -6.145 -3.305 17.789 1.00 96.44 201 TYR A CA 1
ATOM 1576 C C . TYR A 1 201 ? -7.284 -4.000 17.028 1.00 96.44 201 TYR A C 1
ATOM 1578 O O . TYR A 1 201 ? -8.445 -3.886 17.416 1.00 96.44 201 TYR A O 1
ATOM 1586 N N . VAL A 1 202 ? -6.968 -4.791 15.994 1.00 93.75 202 VAL A N 1
ATOM 1587 C CA . VAL A 1 202 ? -7.975 -5.574 15.253 1.00 93.75 202 VAL A CA 1
ATOM 1588 C C . VAL A 1 202 ? -8.669 -6.595 16.162 1.00 93.75 202 VAL A C 1
ATOM 1590 O O . VAL A 1 202 ? -9.895 -6.679 16.156 1.00 93.75 202 VAL A O 1
ATOM 1593 N N . LEU A 1 203 ? -7.914 -7.356 16.965 1.00 92.44 203 LEU A N 1
ATOM 1594 C CA . LEU A 1 203 ? -8.493 -8.360 17.871 1.00 92.44 203 LEU A CA 1
ATOM 1595 C C . LEU A 1 203 ? -9.389 -7.755 18.950 1.00 92.44 203 LEU A C 1
ATOM 1597 O O . LEU A 1 203 ? -10.344 -8.401 19.375 1.00 92.44 203 LEU A O 1
ATOM 1601 N N . GLU A 1 204 ? -9.058 -6.555 19.413 1.00 94.88 204 GLU A N 1
ATOM 1602 C CA . GLU A 1 204 ? -9.786 -5.892 20.486 1.00 94.88 204 GLU A CA 1
ATOM 1603 C C . GLU A 1 204 ? -11.013 -5.137 19.965 1.00 94.88 204 GLU A C 1
ATOM 1605 O O . GLU A 1 204 ? -12.079 -5.199 20.573 1.00 94.88 204 GLU A O 1
ATOM 1610 N N . LYS A 1 205 ? -10.875 -4.412 18.850 1.00 95.75 205 LYS A N 1
ATOM 1611 C CA . LYS A 1 205 ? -11.885 -3.446 18.394 1.00 95.75 205 LYS A CA 1
ATOM 1612 C C . LYS A 1 205 ? -12.746 -3.945 17.240 1.00 95.75 205 LYS A C 1
ATOM 1614 O O . LYS A 1 205 ? -13.865 -3.466 17.080 1.00 95.75 205 LYS A O 1
ATOM 1619 N N . ALA A 1 206 ? -12.247 -4.878 16.430 1.00 94.25 206 ALA A N 1
ATOM 1620 C CA . ALA A 1 206 ? -12.875 -5.254 15.163 1.00 94.25 206 ALA A CA 1
ATOM 1621 C C . ALA A 1 206 ? -13.513 -6.649 15.157 1.00 94.25 206 ALA A C 1
ATOM 1623 O O . ALA A 1 206 ? -13.884 -7.148 14.093 1.00 94.25 206 ALA A O 1
ATOM 1624 N N . ILE A 1 207 ? 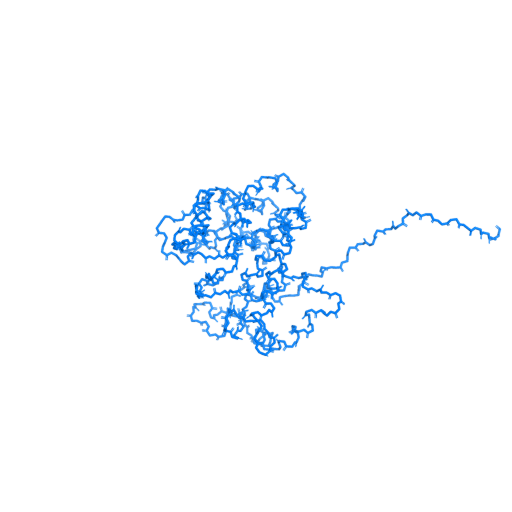-13.636 -7.298 16.316 1.00 92.94 207 ILE A N 1
ATOM 1625 C CA . ILE A 1 207 ? -14.305 -8.595 16.442 1.00 92.94 207 ILE A CA 1
ATOM 1626 C C . ILE A 1 207 ? -15.756 -8.370 16.856 1.00 92.94 207 ILE A C 1
ATOM 1628 O O . ILE A 1 207 ? -16.038 -7.815 17.917 1.00 92.94 207 ILE A O 1
ATOM 1632 N N . ALA A 1 208 ? -16.688 -8.800 16.008 1.00 92.00 208 ALA A N 1
ATOM 1633 C CA . ALA A 1 208 ? -18.113 -8.749 16.295 1.00 92.00 208 ALA A CA 1
ATOM 1634 C C . ALA A 1 208 ? -18.462 -9.631 17.507 1.00 92.00 208 ALA A C 1
ATOM 1636 O O . ALA A 1 208 ? -17.770 -10.620 17.754 1.00 92.00 208 ALA A O 1
ATOM 1637 N N . PRO A 1 209 ? -19.576 -9.366 18.219 1.00 90.50 209 PRO A N 1
ATOM 1638 C CA . PRO A 1 209 ? -20.020 -10.219 19.327 1.00 90.50 209 PRO A CA 1
ATOM 1639 C C . PRO A 1 209 ? -20.163 -11.705 18.953 1.00 90.50 209 PRO A C 1
ATOM 1641 O O . PRO A 1 209 ? -19.941 -12.579 19.783 1.00 90.50 209 PRO A O 1
ATOM 1644 N N . ALA A 1 210 ? -20.477 -11.995 17.685 1.00 88.31 210 ALA A N 1
ATOM 1645 C CA . ALA A 1 210 ? -20.565 -13.352 17.141 1.00 88.31 210 ALA A CA 1
ATOM 1646 C C . ALA A 1 210 ? -19.196 -14.022 16.865 1.00 88.31 210 ALA A C 1
ATOM 1648 O O . ALA A 1 210 ? -19.151 -15.187 16.477 1.00 88.31 210 ALA A O 1
ATOM 1649 N N . GLY A 1 211 ? -18.079 -13.320 17.079 1.00 88.75 211 GLY A N 1
ATOM 1650 C CA . GLY A 1 211 ? -16.721 -13.869 17.029 1.00 88.75 211 GLY A CA 1
ATOM 1651 C C . GLY A 1 211 ? -15.994 -13.763 15.683 1.00 88.75 211 GLY A C 1
ATOM 1652 O O . GLY A 1 211 ? -14.877 -14.271 15.575 1.00 88.75 211 GLY A O 1
ATOM 1653 N N . HIS A 1 212 ? -16.580 -13.109 14.676 1.00 86.94 212 HIS A N 1
ATOM 1654 C CA . HIS A 1 212 ? -15.964 -12.868 13.363 1.00 86.94 212 HIS A CA 1
ATOM 1655 C C . HIS A 1 212 ? -15.470 -11.423 13.201 1.00 86.94 212 HIS A C 1
ATOM 1657 O O . HIS A 1 212 ? -15.855 -10.536 13.958 1.00 86.94 212 HIS A O 1
ATOM 1663 N N . VAL A 1 213 ? -14.610 -11.182 12.207 1.00 90.94 213 VAL A N 1
ATOM 1664 C CA . VAL A 1 213 ? -14.080 -9.840 11.919 1.00 90.94 213 VAL A CA 1
ATOM 1665 C C . VAL A 1 213 ? -15.142 -8.987 11.221 1.00 90.94 213 VAL A C 1
ATOM 1667 O O . VAL A 1 213 ? -15.781 -9.435 10.271 1.00 90.94 213 VAL A O 1
ATOM 1670 N N . MET A 1 214 ? -15.321 -7.763 11.703 1.00 92.81 214 MET A N 1
ATOM 1671 C CA . MET A 1 214 ? -16.209 -6.744 11.144 1.00 92.81 214 MET A CA 1
ATOM 1672 C C . MET A 1 214 ? -15.698 -6.210 9.799 1.00 92.81 214 MET A C 1
ATOM 1674 O O . MET A 1 214 ? -14.491 -6.124 9.589 1.00 92.81 214 MET A O 1
ATOM 1678 N N . LYS A 1 215 ? -16.593 -5.746 8.920 1.00 92.00 215 LYS A N 1
ATOM 1679 C CA . LYS A 1 215 ? -16.206 -4.981 7.723 1.00 92.00 215 LYS A CA 1
ATOM 1680 C C . LYS A 1 215 ? -15.440 -3.706 8.085 1.00 92.00 215 LYS A C 1
ATOM 1682 O O . LYS A 1 215 ? -14.432 -3.387 7.463 1.00 92.00 215 LYS A O 1
ATOM 1687 N N . PHE A 1 216 ? -15.962 -2.973 9.061 1.00 95.38 216 PHE A N 1
ATOM 1688 C CA . PHE A 1 216 ? -15.364 -1.775 9.634 1.00 95.38 216 PHE A CA 1
ATOM 1689 C C . PHE A 1 216 ? -15.828 -1.621 11.076 1.00 95.38 216 PHE A C 1
ATOM 1691 O O . PHE A 1 216 ? -16.831 -2.222 11.469 1.00 95.38 216 PHE A O 1
ATOM 1698 N N . LEU A 1 217 ? -15.100 -0.849 11.881 1.00 94.69 217 LEU A N 1
ATOM 1699 C CA . LEU A 1 217 ? -15.401 -0.734 13.310 1.00 94.69 217 LEU A CA 1
ATOM 1700 C C . LEU A 1 217 ? -16.853 -0.301 13.560 1.00 94.69 217 LEU A C 1
ATOM 1702 O O . LEU A 1 217 ? -17.305 0.727 13.058 1.00 94.69 217 LEU A O 1
ATOM 1706 N N . GLY A 1 218 ? -17.573 -1.098 14.354 1.00 93.12 218 GLY A N 1
ATOM 1707 C CA . GLY A 1 218 ? -18.983 -0.873 14.682 1.00 93.12 218 GLY A CA 1
ATOM 1708 C C . GLY A 1 218 ? -19.986 -1.487 13.698 1.00 93.12 218 GLY A C 1
ATOM 1709 O O . GLY A 1 218 ? -21.182 -1.449 13.975 1.00 93.12 218 GLY A O 1
ATOM 1710 N N . ASN A 1 219 ? -19.540 -2.099 12.594 1.00 93.44 219 ASN A N 1
ATOM 1711 C CA . ASN A 1 219 ? -20.414 -2.776 11.636 1.00 93.44 219 ASN A CA 1
ATOM 1712 C C . ASN A 1 219 ? -20.152 -4.295 11.608 1.00 93.44 219 ASN A C 1
ATOM 1714 O O . ASN A 1 219 ? -19.132 -4.734 11.076 1.00 93.44 219 ASN A O 1
ATOM 1718 N N . PRO A 1 220 ? -21.077 -5.126 12.129 1.00 89.12 220 PRO A N 1
ATOM 1719 C CA . PRO A 1 220 ? -20.882 -6.570 12.226 1.00 89.12 220 PRO A CA 1
ATOM 1720 C C . PRO A 1 220 ? -21.049 -7.317 10.894 1.00 89.12 220 PRO A C 1
ATOM 1722 O O . PRO A 1 220 ? -20.926 -8.539 10.881 1.00 89.12 220 PRO A O 1
ATOM 1725 N N . VAL A 1 221 ? -21.353 -6.644 9.782 1.00 90.62 221 VAL A N 1
ATOM 1726 C CA . VAL A 1 221 ? -21.453 -7.286 8.464 1.00 90.62 221 VAL A CA 1
ATOM 1727 C C . VAL A 1 221 ? -20.064 -7.725 7.991 1.00 90.62 221 VAL A C 1
ATOM 1729 O O . VAL A 1 221 ? -19.061 -7.078 8.289 1.00 90.62 221 VAL A O 1
ATOM 1732 N N . VAL A 1 222 ? -20.006 -8.838 7.258 1.00 87.50 222 VAL A N 1
ATOM 1733 C CA . VAL A 1 222 ? -18.780 -9.332 6.616 1.00 87.50 222 VAL A CA 1
ATOM 1734 C C . VAL A 1 222 ? -18.606 -8.747 5.218 1.00 87.50 222 VAL A C 1
ATOM 1736 O O . VAL A 1 222 ? -19.578 -8.450 4.527 1.00 87.50 222 VAL A O 1
ATOM 1739 N N . ASP A 1 223 ? -17.356 -8.609 4.792 1.00 89.38 223 ASP A N 1
ATOM 1740 C CA . ASP A 1 223 ? -16.977 -8.105 3.474 1.00 89.38 223 ASP A CA 1
ATOM 1741 C C . ASP A 1 223 ? -15.940 -9.038 2.847 1.00 89.38 223 ASP A C 1
ATOM 1743 O O . ASP A 1 223 ? -15.134 -9.643 3.558 1.00 89.38 223 ASP A O 1
ATOM 1747 N N . ALA A 1 224 ? -15.956 -9.175 1.523 1.00 89.00 224 ALA A N 1
ATOM 1748 C CA . ALA A 1 224 ? -15.057 -10.096 0.839 1.00 89.00 224 ALA A CA 1
ATOM 1749 C C . ALA A 1 224 ? -13.573 -9.695 0.960 1.00 89.00 224 ALA A C 1
ATOM 1751 O O . ALA A 1 224 ? -12.703 -10.567 0.955 1.00 89.00 224 ALA A O 1
ATOM 1752 N N . SER A 1 225 ? -13.275 -8.407 1.169 1.00 89.50 225 SER A N 1
ATOM 1753 C CA . SER A 1 225 ? -11.919 -7.923 1.482 1.00 89.50 225 SER A CA 1
ATOM 1754 C C . SER A 1 225 ? -11.340 -8.537 2.761 1.00 89.50 225 SER A C 1
ATOM 1756 O O . SER A 1 225 ? -10.124 -8.571 2.934 1.00 89.50 225 SER A O 1
ATOM 1758 N N . LEU A 1 226 ? -12.170 -9.116 3.640 1.00 89.62 226 LEU A N 1
ATOM 1759 C CA . LEU A 1 226 ? -11.681 -9.817 4.827 1.00 89.62 226 LEU A CA 1
ATOM 1760 C C . LEU A 1 226 ? -10.870 -11.078 4.492 1.00 89.62 226 LEU A C 1
ATOM 1762 O O . LEU A 1 226 ? -10.115 -11.552 5.339 1.00 89.62 226 LEU A O 1
ATOM 1766 N N . LEU A 1 227 ? -10.956 -11.592 3.259 1.00 85.75 227 LEU A N 1
ATOM 1767 C CA . LEU A 1 227 ? -10.058 -12.643 2.769 1.00 85.75 227 LEU A CA 1
ATOM 1768 C C . LEU A 1 227 ? -8.589 -12.196 2.771 1.00 85.75 227 LEU A C 1
ATOM 1770 O O . LEU A 1 227 ? -7.695 -13.024 2.944 1.00 85.75 227 LEU A O 1
ATOM 1774 N N . TRP A 1 228 ? -8.318 -10.891 2.673 1.00 84.00 228 TRP A N 1
ATOM 1775 C CA . TRP A 1 228 ? -6.958 -10.359 2.745 1.00 84.00 228 TRP A CA 1
ATOM 1776 C C . TRP A 1 228 ? -6.310 -10.606 4.101 1.00 84.00 228 TRP A C 1
ATOM 1778 O O . TRP A 1 228 ? -5.096 -10.773 4.160 1.00 84.00 228 TRP A O 1
ATOM 1788 N N . LEU A 1 229 ? -7.091 -10.712 5.184 1.00 82.12 229 LEU A N 1
ATOM 1789 C CA . LEU A 1 229 ? -6.551 -11.066 6.498 1.00 82.12 229 LEU A CA 1
ATOM 1790 C C . LEU A 1 229 ? -5.909 -12.455 6.466 1.00 82.12 229 LEU A C 1
ATOM 1792 O O . LEU A 1 229 ? -4.894 -12.674 7.118 1.00 82.12 229 LEU A O 1
ATOM 1796 N N . ALA A 1 230 ? -6.453 -13.391 5.690 1.00 73.75 230 ALA A N 1
ATOM 1797 C CA . ALA A 1 230 ? -5.879 -14.726 5.594 1.00 73.75 230 ALA A CA 1
ATOM 1798 C C . ALA A 1 230 ? -4.571 -14.737 4.782 1.00 73.75 230 ALA A C 1
ATOM 1800 O O . ALA A 1 230 ? -3.627 -15.418 5.175 1.00 73.75 230 ALA A O 1
ATOM 1801 N N . CYS A 1 231 ? -4.485 -13.951 3.704 1.00 69.50 231 CYS A N 1
ATOM 1802 C CA . CYS A 1 231 ? -3.288 -13.882 2.857 1.00 69.50 231 CYS A CA 1
ATOM 1803 C C . CYS A 1 231 ? -2.176 -13.003 3.457 1.00 69.50 231 CYS A C 1
ATOM 1805 O O . CYS A 1 231 ? -1.025 -13.421 3.539 1.00 69.50 231 CYS A O 1
ATOM 1807 N N . LEU A 1 232 ? -2.513 -11.791 3.903 1.00 75.25 232 LEU A N 1
ATOM 1808 C CA . LEU A 1 232 ? -1.555 -10.775 4.361 1.00 75.25 232 LEU A CA 1
ATOM 1809 C C . LEU A 1 232 ? -1.227 -10.898 5.853 1.00 75.25 232 LEU A C 1
ATOM 1811 O O . LEU A 1 232 ? -0.162 -10.463 6.287 1.00 75.25 232 LEU A O 1
ATOM 1815 N N . MET A 1 233 ? -2.101 -11.531 6.644 1.00 63.78 233 MET A N 1
ATOM 1816 C CA . MET A 1 233 ? -1.841 -11.826 8.058 1.00 63.78 233 MET A CA 1
ATOM 1817 C C . MET A 1 233 ? -1.593 -13.313 8.324 1.00 63.78 233 MET A C 1
ATOM 1819 O O . MET A 1 233 ? -1.722 -13.738 9.469 1.00 63.78 233 MET A O 1
ATOM 1823 N N . ALA A 1 234 ? -1.190 -14.113 7.328 1.00 53.56 234 ALA A N 1
ATOM 1824 C CA . ALA A 1 234 ? -0.927 -15.552 7.490 1.00 53.56 234 ALA A CA 1
ATOM 1825 C C . ALA A 1 234 ? 0.018 -15.896 8.673 1.00 53.56 234 ALA A C 1
ATOM 1827 O O . ALA A 1 234 ? -0.049 -16.988 9.232 1.00 53.56 234 ALA A O 1
ATOM 1828 N N . CYS A 1 235 ? 0.827 -14.942 9.155 1.00 40.16 235 CYS A N 1
ATOM 1829 C CA . CYS A 1 235 ? 1.608 -15.056 10.394 1.00 40.16 235 CYS A CA 1
ATOM 1830 C C . CYS A 1 235 ? 0.795 -15.003 11.715 1.00 40.16 235 CYS A C 1
ATOM 1832 O O . CYS A 1 235 ? 1.395 -15.002 12.790 1.00 40.16 235 CYS A O 1
ATOM 1834 N N . TRP A 1 236 ? -0.545 -14.974 11.697 1.00 42.12 236 TRP A N 1
ATOM 1835 C CA . TRP A 1 236 ? -1.390 -14.930 12.907 1.00 42.12 236 TRP A CA 1
ATOM 1836 C C . TRP A 1 236 ? -1.340 -16.220 13.747 1.00 42.12 236 TRP A C 1
ATOM 1838 O O . TRP A 1 236 ? -1.811 -16.246 14.890 1.00 42.12 236 TRP A O 1
ATOM 1848 N N . THR A 1 237 ? -0.786 -17.305 13.212 1.00 33.75 237 THR A N 1
ATOM 1849 C CA . THR A 1 237 ? -0.786 -18.611 13.870 1.00 33.75 237 THR A CA 1
ATOM 1850 C C . THR A 1 237 ? 0.294 -18.697 14.950 1.00 33.75 237 THR A C 1
ATOM 1852 O O . THR A 1 237 ? 1.473 -18.893 14.656 1.00 33.75 237 THR A O 1
ATOM 1855 N N . SER A 1 238 ? -0.105 -18.641 16.225 1.00 31.14 238 SER A N 1
ATOM 1856 C CA . SER A 1 238 ? 0.666 -19.334 17.259 1.00 31.14 238 SER A CA 1
ATOM 1857 C C . SER A 1 238 ? 0.464 -20.840 17.071 1.00 31.14 238 SER A C 1
ATOM 1859 O O . SER A 1 238 ? -0.638 -21.292 16.750 1.00 31.14 238 SER A O 1
ATOM 1861 N N . LYS A 1 239 ? 1.505 -21.639 17.339 1.00 33.84 239 LYS A N 1
ATOM 1862 C CA . LYS A 1 239 ? 1.443 -23.116 17.361 1.00 33.84 239 LYS A CA 1
ATOM 1863 C C . LYS A 1 239 ? 0.364 -23.685 18.299 1.00 33.84 239 LYS A C 1
ATOM 1865 O O . LYS A 1 239 ? 0.130 -24.885 18.295 1.00 33.84 239 LYS A O 1
ATOM 1870 N N . THR A 1 240 ? -0.273 -22.853 19.121 1.00 34.56 240 THR A N 1
ATOM 1871 C CA . THR A 1 240 ? -1.193 -23.287 20.172 1.00 34.56 240 THR A CA 1
ATOM 1872 C C . THR A 1 240 ? -2.672 -23.167 19.808 1.00 34.56 240 THR A C 1
ATOM 1874 O O . THR A 1 240 ? -3.460 -23.868 20.435 1.00 34.56 240 THR A O 1
ATOM 1877 N N . ARG A 1 241 ? -3.076 -22.353 18.812 1.00 37.00 241 ARG A N 1
ATOM 1878 C CA . ARG A 1 241 ? -4.469 -22.284 18.303 1.00 37.00 241 ARG A CA 1
ATOM 1879 C C . ARG A 1 241 ? -4.510 -21.770 16.851 1.00 37.00 241 ARG A C 1
ATOM 1881 O O . ARG A 1 241 ? -4.481 -20.556 16.651 1.00 37.00 241 ARG A O 1
ATOM 1888 N N . PRO A 1 242 ? -4.582 -22.641 15.831 1.00 32.72 242 PRO A N 1
ATOM 1889 C CA . PRO A 1 242 ? -4.635 -22.194 14.443 1.00 32.72 242 PRO A CA 1
ATOM 1890 C C . PRO A 1 242 ? -5.951 -21.453 14.149 1.00 32.72 242 PRO A C 1
ATOM 1892 O O . PRO A 1 242 ? -7.032 -21.881 14.555 1.00 32.72 242 PRO A O 1
ATOM 1895 N N . PHE A 1 243 ? -5.854 -20.334 13.423 1.00 40.25 243 PHE A N 1
ATOM 1896 C CA . PHE A 1 243 ? -6.986 -19.501 12.991 1.00 40.25 243 PHE A CA 1
ATOM 1897 C C . PHE A 1 243 ? -8.036 -20.295 12.194 1.00 40.25 243 PHE A C 1
ATOM 1899 O O . PHE A 1 243 ? -9.218 -19.966 12.255 1.00 40.25 243 PHE A O 1
ATOM 1906 N N . SER A 1 244 ? -7.645 -21.406 11.557 1.00 35.34 244 SER A N 1
ATOM 1907 C CA . SER A 1 244 ? -8.560 -22.350 10.899 1.00 35.34 244 SER A CA 1
ATOM 1908 C C . SER A 1 244 ? -9.698 -22.832 11.812 1.00 35.34 244 SER A C 1
ATOM 1910 O O . SER A 1 244 ? -10.811 -23.051 11.340 1.00 35.34 244 SER A O 1
ATOM 1912 N N . ALA A 1 245 ? -9.472 -22.915 13.129 1.00 32.53 245 ALA A N 1
ATOM 1913 C CA . ALA A 1 245 ? -10.491 -23.328 14.092 1.00 32.53 245 ALA A CA 1
ATOM 1914 C C . ALA A 1 245 ? -11.540 -22.237 14.400 1.00 32.53 245 ALA A C 1
ATOM 1916 O O . ALA A 1 245 ? -12.659 -22.576 14.776 1.00 32.53 245 ALA A O 1
ATOM 1917 N N . ARG A 1 246 ? -11.227 -20.941 14.215 1.00 36.88 246 ARG A N 1
ATOM 1918 C CA . ARG A 1 246 ? -12.223 -19.843 14.274 1.00 36.88 246 ARG A CA 1
ATOM 1919 C C . ARG A 1 246 ? -12.790 -19.492 12.899 1.00 36.88 246 ARG A C 1
ATOM 1921 O O . ARG A 1 246 ? -13.961 -19.145 12.814 1.00 36.88 246 ARG A O 1
ATOM 1928 N N . TRP A 1 247 ? -12.019 -19.677 11.829 1.00 38.91 247 TRP A N 1
ATOM 1929 C CA . TRP A 1 247 ? -12.491 -19.554 10.448 1.00 38.91 247 TRP A CA 1
ATOM 1930 C C . TRP A 1 247 ? -13.588 -20.582 10.111 1.00 38.91 247 TRP A C 1
ATOM 1932 O O . TRP A 1 247 ? -14.593 -20.244 9.491 1.00 38.91 247 TRP A O 1
ATOM 1942 N N . ASN A 1 248 ? -13.480 -21.814 10.623 1.00 33.41 248 ASN A N 1
ATOM 1943 C CA . ASN A 1 248 ? -14.557 -22.809 10.514 1.00 33.41 248 ASN A CA 1
ATOM 1944 C C . ASN A 1 248 ? -15.802 -22.486 11.365 1.00 33.41 248 ASN A C 1
ATOM 1946 O O . ASN A 1 248 ? -16.864 -23.062 11.128 1.00 33.41 248 ASN A O 1
ATOM 1950 N N . ALA A 1 249 ? -15.706 -21.569 12.336 1.00 32.88 249 ALA A N 1
ATOM 1951 C CA . ALA A 1 249 ? -16.861 -21.075 13.088 1.00 32.88 249 ALA A CA 1
ATOM 1952 C C . ALA A 1 249 ? -17.576 -19.916 12.364 1.00 32.88 249 ALA A C 1
ATOM 1954 O O . ALA A 1 249 ? -18.768 -19.704 12.582 1.00 32.88 249 ALA A O 1
ATOM 1955 N N . SER A 1 250 ? -16.913 -19.244 11.415 1.00 39.09 250 SER A N 1
ATOM 1956 C CA . SER A 1 250 ? -17.538 -18.340 10.440 1.00 39.09 250 SER A CA 1
ATOM 1957 C C . SER A 1 250 ? -18.198 -19.098 9.278 1.00 39.09 250 SER A C 1
ATOM 1959 O O . SER A 1 250 ? -17.989 -18.785 8.105 1.00 39.09 250 SER A O 1
ATOM 1961 N N . LYS A 1 251 ? -19.071 -20.066 9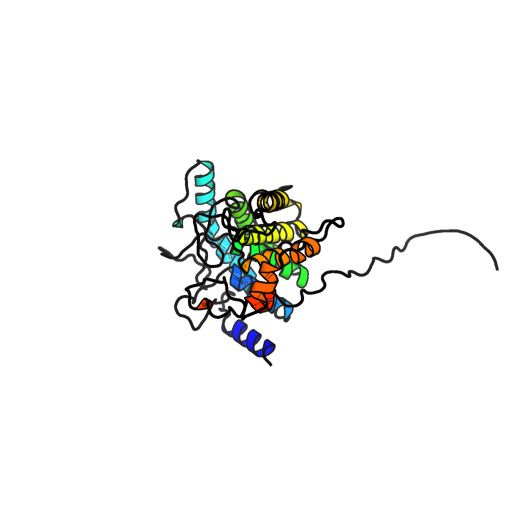.599 1.00 36.75 251 LYS A N 1
ATOM 1962 C CA . LYS A 1 251 ? -20.022 -20.625 8.623 1.00 36.75 251 LYS A CA 1
ATOM 1963 C C . LYS A 1 251 ? -20.760 -19.527 7.834 1.00 36.75 251 LYS A C 1
ATOM 1965 O O . LYS A 1 251 ? -20.880 -19.692 6.632 1.00 36.75 251 LYS A O 1
ATOM 1970 N N . PRO A 1 252 ? -21.163 -18.368 8.395 1.00 38.66 252 PRO A N 1
ATOM 1971 C CA . PRO A 1 252 ? -21.847 -17.348 7.604 1.00 38.66 252 PRO A CA 1
ATOM 1972 C C . PRO A 1 252 ? -21.012 -16.801 6.440 1.00 38.66 252 PRO A C 1
ATOM 1974 O O . PRO A 1 252 ? -21.567 -16.599 5.373 1.00 38.66 252 PRO A O 1
ATOM 1977 N N . THR A 1 253 ? -19.697 -16.607 6.587 1.00 38.47 253 THR A N 1
ATOM 1978 C CA . THR A 1 253 ? -18.861 -15.993 5.537 1.00 38.47 253 THR A CA 1
ATOM 1979 C C . THR A 1 253 ? -18.578 -16.976 4.405 1.00 38.47 253 THR A C 1
ATOM 1981 O O . THR A 1 253 ? -18.832 -16.668 3.248 1.00 38.47 253 THR A O 1
ATOM 1984 N N . CYS A 1 254 ? -18.136 -18.198 4.717 1.00 33.81 254 CYS A N 1
ATOM 1985 C CA . CYS A 1 254 ? -17.934 -19.217 3.685 1.00 33.81 254 CYS A CA 1
ATOM 1986 C C . CYS A 1 254 ? -19.261 -19.713 3.095 1.00 33.81 254 CYS A C 1
ATOM 1988 O O . CYS A 1 254 ? -19.317 -19.942 1.898 1.00 33.81 254 CYS A O 1
ATOM 1990 N N . THR A 1 255 ? -20.342 -19.847 3.871 1.00 36.59 255 THR A N 1
ATOM 1991 C CA . THR A 1 255 ? -21.642 -20.318 3.356 1.00 36.59 255 THR A CA 1
ATOM 1992 C C . THR A 1 255 ? -22.412 -19.223 2.602 1.00 36.59 255 THR A C 1
ATOM 1994 O O . THR A 1 255 ? -23.069 -19.548 1.619 1.00 36.59 255 THR A O 1
ATOM 1997 N N . ALA A 1 256 ? -22.294 -17.939 2.972 1.00 35.50 256 ALA A N 1
ATOM 1998 C CA . ALA A 1 256 ? -22.877 -16.839 2.190 1.00 35.50 256 ALA A CA 1
ATOM 1999 C C . ALA A 1 256 ? -22.094 -16.546 0.899 1.00 35.50 256 ALA A C 1
ATOM 2001 O O . ALA A 1 256 ? -22.701 -16.137 -0.085 1.00 35.50 256 ALA A O 1
ATOM 2002 N N . LEU A 1 257 ? -20.772 -16.775 0.879 1.00 36.16 257 LEU A N 1
ATOM 2003 C CA . LEU A 1 257 ? -19.930 -16.547 -0.305 1.00 36.16 257 LEU A CA 1
ATOM 2004 C C . LEU A 1 257 ? -19.786 -17.795 -1.204 1.00 36.16 257 LEU A C 1
ATOM 2006 O O . LEU A 1 257 ? -19.504 -17.644 -2.384 1.00 36.16 257 LEU A O 1
ATOM 2010 N N . ALA A 1 258 ? -20.001 -19.022 -0.705 1.00 32.31 258 ALA A N 1
ATOM 2011 C CA . ALA A 1 258 ? -19.881 -20.251 -1.510 1.00 32.31 258 ALA A CA 1
ATOM 2012 C C . ALA A 1 258 ? -21.113 -20.569 -2.377 1.00 32.31 258 ALA A C 1
ATOM 2014 O O . ALA A 1 258 ? -21.033 -21.441 -3.239 1.00 32.31 258 ALA A O 1
ATOM 2015 N N . ALA A 1 259 ? -22.249 -19.898 -2.163 1.00 30.47 259 ALA A N 1
ATOM 2016 C CA . ALA A 1 259 ? -23.501 -20.206 -2.862 1.00 30.47 259 ALA A CA 1
ATOM 2017 C C . ALA A 1 259 ? -23.744 -19.372 -4.138 1.00 30.47 259 ALA A C 1
ATOM 2019 O O . ALA A 1 259 ? -24.678 -19.664 -4.882 1.00 30.47 259 ALA A O 1
ATOM 2020 N N . ALA A 1 260 ? -22.925 -18.360 -4.431 1.00 31.81 260 ALA A N 1
ATOM 2021 C CA . ALA A 1 260 ? -23.062 -17.531 -5.627 1.00 31.81 260 ALA A CA 1
ATOM 2022 C C . ALA A 1 260 ? -21.726 -16.869 -5.984 1.00 31.81 260 ALA A C 1
ATOM 2024 O O . ALA A 1 260 ? -20.872 -16.706 -5.117 1.00 31.81 260 ALA A O 1
ATOM 2025 N N . SER A 1 261 ? -21.564 -16.475 -7.254 1.00 38.28 261 SER A N 1
ATOM 2026 C CA . SER A 1 261 ? -20.510 -15.563 -7.728 1.00 38.28 261 SER A CA 1
ATOM 2027 C C . SER A 1 261 ? -20.173 -14.532 -6.644 1.00 38.28 261 SER A C 1
ATOM 2029 O O . SER A 1 261 ? -21.060 -13.777 -6.246 1.00 38.28 261 SER A O 1
ATOM 2031 N N . ILE A 1 262 ? -18.947 -14.559 -6.102 1.00 43.38 262 ILE A N 1
ATOM 2032 C CA . ILE A 1 262 ? -18.617 -13.811 -4.882 1.00 43.38 262 ILE A CA 1
ATOM 2033 C C . ILE A 1 262 ? -18.797 -12.313 -5.164 1.00 43.38 262 ILE A C 1
ATOM 2035 O O . ILE A 1 262 ? -18.011 -11.703 -5.888 1.00 43.38 262 ILE A O 1
ATOM 2039 N N . ALA A 1 263 ? -19.871 -11.731 -4.635 1.00 42.22 263 ALA A N 1
ATOM 2040 C CA . ALA A 1 263 ? -20.136 -10.301 -4.689 1.00 42.22 263 ALA A CA 1
ATOM 2041 C C . ALA A 1 263 ? -19.315 -9.577 -3.617 1.00 42.22 263 ALA A C 1
ATOM 2043 O O . ALA A 1 263 ? -18.918 -10.170 -2.612 1.00 42.22 263 ALA A O 1
ATOM 2044 N N . THR A 1 264 ? -19.080 -8.280 -3.816 1.00 44.84 264 THR A N 1
ATOM 2045 C CA . THR A 1 264 ? -18.381 -7.427 -2.837 1.00 44.84 264 THR A CA 1
ATOM 2046 C C . THR A 1 264 ? -19.050 -7.488 -1.458 1.00 44.84 264 THR A C 1
ATOM 2048 O O . THR A 1 264 ? -18.354 -7.592 -0.447 1.00 44.84 264 THR A O 1
ATOM 2051 N N . ARG A 1 265 ? -20.395 -7.505 -1.429 1.00 48.88 265 ARG A N 1
ATOM 2052 C CA . ARG A 1 265 ? -21.279 -7.696 -0.261 1.00 48.88 265 ARG A CA 1
ATOM 2053 C C . ARG A 1 265 ? -22.676 -8.198 -0.690 1.00 48.88 265 ARG A C 1
ATOM 2055 O O . ARG A 1 265 ? -23.062 -7.956 -1.832 1.00 48.88 265 ARG A O 1
ATOM 2062 N N . PRO A 1 266 ? -23.489 -8.780 0.222 1.00 39.00 266 PRO A N 1
ATOM 2063 C CA . PRO A 1 266 ? -24.860 -9.238 -0.070 1.00 39.00 266 PRO A CA 1
ATOM 2064 C C . PRO A 1 266 ? -25.848 -8.150 -0.533 1.00 39.00 266 PRO A C 1
ATOM 2066 O O . PRO A 1 266 ? -26.895 -8.477 -1.078 1.00 39.00 266 PRO A O 1
ATOM 2069 N N . THR A 1 267 ? -25.549 -6.868 -0.297 1.00 38.91 267 THR A N 1
ATOM 2070 C CA . THR A 1 267 ? -26.455 -5.731 -0.559 1.00 38.91 267 THR A CA 1
ATOM 2071 C C . THR A 1 267 ? -25.831 -4.650 -1.451 1.00 38.91 267 THR A C 1
ATOM 2073 O O . THR A 1 267 ? -26.236 -3.492 -1.371 1.00 38.91 267 THR A O 1
ATOM 2076 N N . SER A 1 268 ? -24.807 -4.973 -2.251 1.00 38.47 268 SER A N 1
ATOM 2077 C CA . SER A 1 268 ? -24.180 -3.981 -3.140 1.00 38.47 268 SER A CA 1
ATOM 2078 C C . SER A 1 268 ? -25.184 -3.448 -4.172 1.00 38.47 268 SER A C 1
ATOM 2080 O O . SER A 1 268 ? -25.928 -4.222 -4.769 1.00 38.47 268 SER A O 1
ATOM 2082 N N . THR A 1 269 ? -25.202 -2.128 -4.381 1.00 35.31 269 THR A N 1
ATOM 2083 C CA . THR A 1 269 ? -26.024 -1.443 -5.399 1.00 35.31 269 THR A CA 1
ATOM 2084 C C . THR A 1 269 ? -25.205 -0.944 -6.597 1.00 35.31 269 THR A C 1
ATOM 2086 O O . THR A 1 269 ? -25.784 -0.444 -7.560 1.00 35.31 269 THR A O 1
ATOM 2089 N N . MET A 1 270 ? -23.873 -1.089 -6.577 1.00 33.47 270 MET A N 1
ATOM 2090 C CA . MET A 1 270 ? -23.025 -0.842 -7.750 1.00 33.47 270 MET A CA 1
ATOM 2091 C C . MET A 1 270 ? -23.158 -1.994 -8.756 1.00 33.47 270 MET A C 1
ATOM 2093 O O . MET A 1 270 ? -23.524 -3.106 -8.386 1.00 33.47 270 MET A O 1
ATOM 2097 N N . ALA A 1 271 ? -22.778 -1.780 -10.021 1.00 33.41 271 ALA A N 1
ATOM 2098 C CA . ALA A 1 271 ? -22.770 -2.830 -11.054 1.00 33.41 271 ALA A CA 1
ATOM 2099 C C . ALA A 1 271 ? -21.981 -4.111 -10.652 1.00 33.41 271 ALA A C 1
ATOM 2101 O O . ALA A 1 271 ? -22.212 -5.183 -11.213 1.00 33.41 271 ALA A O 1
ATOM 2102 N N . ALA A 1 272 ? -21.123 -4.018 -9.624 1.00 31.67 272 ALA A N 1
ATOM 2103 C CA . ALA A 1 272 ? -20.423 -5.106 -8.930 1.00 31.67 272 ALA A CA 1
ATOM 2104 C C . ALA A 1 272 ? -21.300 -5.985 -7.997 1.00 31.67 272 ALA A C 1
ATOM 2106 O O . ALA A 1 272 ? -20.780 -6.875 -7.322 1.00 31.67 272 ALA A O 1
ATOM 2107 N N . ALA A 1 273 ? -22.620 -5.766 -7.954 1.00 30.77 273 ALA A N 1
ATOM 2108 C CA . ALA A 1 273 ? -23.586 -6.681 -7.334 1.00 30.77 273 ALA A CA 1
ATOM 2109 C C . ALA A 1 273 ? -23.637 -8.048 -8.049 1.00 30.77 273 ALA A C 1
ATOM 2111 O O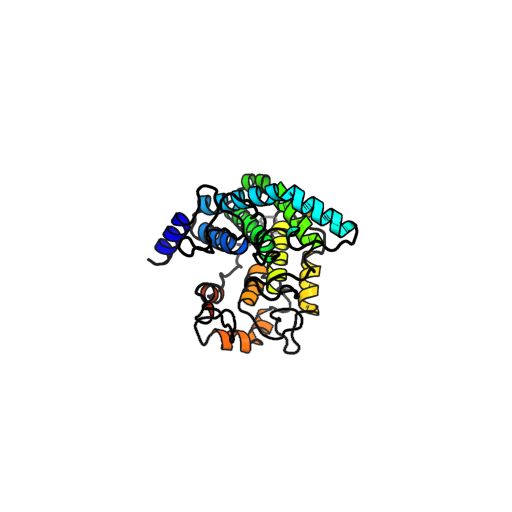 . ALA A 1 273 ? -24.024 -9.058 -7.463 1.00 30.77 273 ALA A O 1
ATOM 2112 N N . SER A 1 274 ? -23.189 -8.083 -9.308 1.00 39.44 274 SER A N 1
ATOM 2113 C CA . SER A 1 274 ? -22.890 -9.294 -10.076 1.00 39.44 274 SER A CA 1
ATOM 2114 C C . SER A 1 274 ? -21.446 -9.694 -9.765 1.00 39.44 274 SER A C 1
ATOM 2116 O O . SER A 1 274 ? -20.558 -8.862 -9.926 1.00 39.44 274 SER A O 1
ATOM 2118 N N . GLY A 1 275 ? -21.205 -10.911 -9.266 1.00 35.25 275 GLY A N 1
ATOM 2119 C CA . GLY A 1 275 ? -19.960 -11.217 -8.551 1.00 35.25 275 GLY A CA 1
ATOM 2120 C C . GLY A 1 275 ? -18.654 -10.806 -9.245 1.00 35.25 275 GLY A C 1
ATOM 2121 O O . GLY A 1 275 ? -18.479 -10.919 -10.459 1.00 35.25 275 GLY A O 1
ATOM 2122 N N . CYS A 1 276 ? -17.740 -10.292 -8.426 1.00 38.59 276 CYS A N 1
ATOM 2123 C CA . CYS A 1 276 ? -16.477 -9.716 -8.855 1.00 38.59 276 CYS A CA 1
ATOM 2124 C C . CYS A 1 276 ? -15.486 -10.848 -9.133 1.00 38.59 276 CYS A C 1
ATOM 2126 O O . CYS A 1 276 ? -15.171 -11.627 -8.236 1.00 38.59 276 CYS A O 1
ATOM 2128 N N . CYS A 1 277 ? -14.971 -10.939 -10.362 1.00 40.56 277 CYS A N 1
ATOM 2129 C CA . CYS A 1 277 ? -14.116 -12.048 -10.807 1.00 40.56 277 CYS A CA 1
ATOM 2130 C C . CYS A 1 277 ? -12.819 -12.216 -9.996 1.00 40.56 277 CYS A C 1
ATOM 2132 O O . CYS A 1 277 ? -12.258 -13.310 -9.972 1.00 40.56 277 CYS A O 1
ATOM 2134 N N . TRP A 1 278 ? -12.372 -11.166 -9.302 1.00 34.72 278 TRP A N 1
ATOM 2135 C CA . TRP A 1 278 ? -11.230 -11.224 -8.397 1.00 34.72 278 TRP A CA 1
ATOM 2136 C C . TRP A 1 278 ? -11.511 -12.140 -7.211 1.00 34.72 278 TRP A C 1
ATOM 2138 O O . TRP A 1 278 ? -10.711 -13.017 -6.909 1.00 34.72 278 TRP A O 1
ATOM 2148 N N . LEU A 1 279 ? -12.665 -11.977 -6.564 1.00 39.56 279 LEU A N 1
ATOM 2149 C CA . LEU A 1 279 ? -12.962 -12.560 -5.257 1.00 39.56 279 LEU A CA 1
ATOM 2150 C C . LEU A 1 279 ? -12.944 -14.107 -5.235 1.00 39.56 279 LEU A C 1
ATOM 2152 O O . LEU A 1 279 ? -12.366 -14.661 -4.297 1.00 39.56 279 LEU A O 1
ATOM 2156 N N . PRO A 1 280 ? -13.455 -14.837 -6.251 1.00 37.59 280 PRO A N 1
ATOM 2157 C CA . PRO A 1 280 ? -13.287 -16.290 -6.347 1.00 37.59 280 PRO A CA 1
ATOM 2158 C C . PRO A 1 280 ? -11.824 -16.747 -6.404 1.00 37.59 280 PRO A C 1
ATOM 2160 O O . PRO A 1 280 ? -11.505 -17.813 -5.883 1.00 37.59 280 PRO A O 1
ATOM 2163 N N . GLY A 1 281 ? -10.923 -15.943 -6.983 1.00 41.47 281 GLY A N 1
ATOM 2164 C CA . GLY A 1 281 ? -9.487 -16.236 -7.023 1.00 41.47 281 GLY A CA 1
ATOM 2165 C C . GLY A 1 281 ? -8.838 -16.268 -5.635 1.00 41.47 281 GLY A C 1
ATOM 2166 O O . GLY A 1 281 ? -7.928 -17.058 -5.403 1.00 41.47 281 GLY A O 1
ATOM 2167 N N . TRP A 1 282 ? -9.355 -15.479 -4.688 1.00 38.25 282 TRP A N 1
ATOM 2168 C CA . TRP A 1 282 ? -8.895 -15.448 -3.293 1.00 38.25 282 TRP A CA 1
ATOM 2169 C C . TRP A 1 282 ? -9.484 -16.568 -2.431 1.00 38.25 282 TRP A C 1
ATOM 2171 O O . TRP A 1 282 ? -8.910 -16.923 -1.405 1.00 38.25 282 TRP A O 1
ATOM 2181 N N . ALA A 1 283 ? -10.631 -17.117 -2.836 1.00 32.44 283 ALA A N 1
ATOM 2182 C CA . ALA A 1 283 ? -11.298 -18.234 -2.168 1.00 32.44 283 ALA A CA 1
ATOM 2183 C C . ALA A 1 283 ? -10.840 -19.616 -2.681 1.00 32.44 283 ALA A C 1
ATOM 2185 O O . ALA A 1 283 ? -11.282 -20.641 -2.158 1.00 32.44 283 ALA A O 1
ATOM 2186 N N . GLY A 1 284 ? -9.971 -19.655 -3.699 1.00 31.48 284 GLY A N 1
ATOM 2187 C CA . GLY A 1 284 ? -9.327 -20.877 -4.180 1.00 31.48 284 GLY A CA 1
ATOM 2188 C C . GLY A 1 284 ? -8.394 -21.510 -3.134 1.00 31.48 284 GLY A C 1
ATOM 2189 O O . GLY A 1 284 ? -8.071 -20.881 -2.124 1.00 31.48 284 GLY A O 1
ATOM 2190 N N . PRO A 1 285 ? -7.949 -22.765 -3.336 1.00 28.33 285 PRO A N 1
ATOM 2191 C CA . PRO A 1 285 ? -7.043 -23.428 -2.402 1.00 28.33 285 PRO A CA 1
ATOM 2192 C C . PRO A 1 285 ? -5.754 -22.610 -2.238 1.00 28.33 285 PRO A C 1
ATOM 2194 O O . PRO A 1 285 ? -5.027 -22.381 -3.204 1.00 28.33 285 PRO A O 1
ATOM 2197 N N . MET A 1 286 ? -5.484 -22.161 -1.008 1.00 26.92 286 MET A N 1
ATOM 2198 C CA . MET A 1 286 ? -4.256 -21.438 -0.673 1.00 26.92 286 MET A CA 1
ATOM 2199 C C . MET A 1 286 ? -3.027 -22.318 -0.956 1.00 26.92 286 MET A C 1
ATOM 2201 O O . MET A 1 286 ? -3.056 -23.509 -0.628 1.00 26.92 286 MET A O 1
ATOM 2205 N N . PRO A 1 287 ? -1.935 -21.768 -1.522 1.00 25.80 287 PRO A N 1
ATOM 2206 C CA . PRO A 1 287 ? -0.683 -22.497 -1.673 1.00 25.80 287 PRO A CA 1
ATOM 2207 C C . PRO A 1 287 ? -0.188 -22.996 -0.314 1.00 25.80 287 PRO A C 1
ATOM 2209 O O . PRO A 1 287 ? -0.240 -22.277 0.686 1.00 25.80 287 PRO A O 1
ATOM 2212 N N . ASN A 1 288 ? 0.287 -24.239 -0.276 1.00 26.05 288 ASN A N 1
ATOM 2213 C CA . ASN A 1 288 ? 0.783 -24.882 0.933 1.00 26.05 288 ASN A CA 1
ATOM 2214 C C . ASN A 1 288 ? 2.140 -24.259 1.320 1.00 26.05 288 ASN A C 1
ATOM 2216 O O . ASN A 1 288 ? 3.200 -24.725 0.908 1.00 26.05 288 ASN A O 1
ATOM 2220 N N . TRP A 1 289 ? 2.115 -23.157 2.070 1.00 30.45 289 TRP A N 1
ATOM 2221 C CA . TRP A 1 289 ? 3.311 -22.514 2.614 1.00 30.45 289 TRP A CA 1
ATOM 2222 C C . TRP A 1 289 ? 3.837 -23.316 3.807 1.00 30.45 289 TRP A C 1
ATOM 2224 O O . TRP A 1 289 ? 3.575 -22.984 4.963 1.00 30.45 289 TRP A O 1
ATOM 2234 N N . GLY A 1 290 ? 4.570 -24.396 3.540 1.00 26.12 290 GLY A N 1
ATOM 2235 C CA . GLY A 1 290 ? 5.216 -25.144 4.610 1.00 26.12 290 GLY A CA 1
ATOM 2236 C C . GLY A 1 290 ? 5.759 -26.499 4.202 1.00 26.12 290 GLY A C 1
ATOM 2237 O O . GLY A 1 290 ? 5.144 -27.505 4.514 1.00 26.12 290 GLY A O 1
ATOM 2238 N N . GLU A 1 291 ? 6.944 -26.510 3.598 1.00 25.41 291 GLU A N 1
ATOM 2239 C CA . GLU A 1 291 ? 7.982 -27.511 3.867 1.00 25.41 291 GLU A CA 1
ATOM 2240 C C . GLU A 1 291 ? 9.316 -26.954 3.347 1.00 25.41 291 GLU A C 1
ATOM 2242 O O . GLU A 1 291 ? 9.680 -27.117 2.186 1.00 25.41 291 GLU A O 1
ATOM 2247 N N . GLN A 1 292 ? 10.045 -26.225 4.199 1.00 27.12 292 GLN A N 1
ATOM 2248 C CA . GLN A 1 292 ? 11.4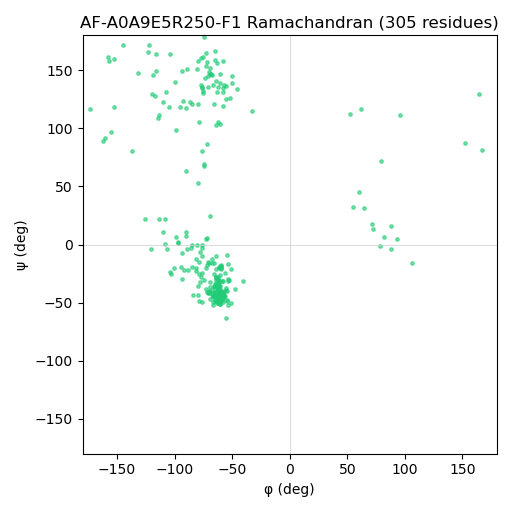73 -26.035 3.950 1.00 27.12 292 GLN A CA 1
ATOM 2249 C C . GLN A 1 292 ? 12.210 -27.326 4.338 1.00 27.12 292 GLN A C 1
ATOM 2251 O O . GLN A 1 292 ? 11.923 -27.883 5.406 1.00 27.12 292 GLN A O 1
ATOM 2256 N N . PRO A 1 293 ? 13.156 -27.816 3.516 1.00 27.03 293 PRO A N 1
ATOM 2257 C CA . PRO A 1 293 ? 13.948 -28.984 3.865 1.00 27.03 293 PRO A CA 1
ATOM 2258 C C . PRO A 1 293 ? 14.780 -28.683 5.115 1.00 27.03 293 PRO A C 1
ATOM 2260 O O . PRO A 1 293 ? 15.440 -27.649 5.220 1.00 27.03 293 PRO A O 1
ATOM 2263 N N . LYS A 1 294 ? 14.724 -29.595 6.091 1.00 25.91 294 LYS A N 1
ATOM 2264 C CA . LYS A 1 294 ? 15.513 -29.507 7.326 1.00 25.91 294 LYS A CA 1
ATOM 2265 C C . LYS A 1 294 ? 17.005 -29.376 6.980 1.00 25.91 294 LYS A C 1
ATOM 2267 O O . LYS A 1 294 ? 17.485 -30.150 6.151 1.00 25.91 294 LYS A O 1
ATOM 2272 N N . PRO A 1 295 ? 17.764 -28.492 7.650 1.00 25.83 295 PRO A N 1
ATOM 2273 C CA . PRO A 1 295 ? 19.210 -28.494 7.525 1.00 25.83 295 PRO A CA 1
ATOM 2274 C C . PRO A 1 295 ? 19.744 -29.796 8.124 1.00 25.83 295 PRO A C 1
ATOM 2276 O O . PRO A 1 295 ? 19.510 -30.104 9.295 1.00 25.83 295 PRO A O 1
ATOM 2279 N N . THR A 1 296 ? 20.445 -30.585 7.313 1.00 28.33 296 THR A N 1
ATOM 2280 C CA . THR A 1 296 ? 21.247 -31.712 7.790 1.00 28.33 296 THR A CA 1
ATOM 2281 C C . THR A 1 296 ? 22.314 -31.172 8.734 1.00 28.33 296 THR A C 1
ATOM 2283 O O . THR A 1 296 ? 23.296 -30.571 8.300 1.00 28.33 296 THR A O 1
ATOM 2286 N N . ALA A 1 297 ? 22.103 -31.369 10.034 1.00 28.14 297 ALA A N 1
ATOM 2287 C CA . ALA A 1 297 ? 23.104 -31.132 11.057 1.00 28.14 297 ALA A CA 1
ATOM 2288 C C . ALA A 1 297 ? 24.272 -32.100 10.829 1.00 28.14 297 ALA A C 1
ATOM 2290 O O . ALA A 1 297 ? 24.189 -33.286 11.140 1.00 28.14 297 ALA A O 1
ATOM 2291 N N . CYS A 1 298 ? 25.356 -31.587 10.261 1.00 25.83 298 CYS A N 1
ATOM 2292 C CA . CYS A 1 298 ? 26.640 -32.259 10.242 1.00 25.83 298 CYS A CA 1
ATOM 2293 C C . CYS A 1 298 ? 27.467 -31.647 11.373 1.00 25.83 298 CYS A C 1
ATOM 2295 O O . CYS A 1 298 ? 27.963 -30.538 11.214 1.00 25.83 298 CYS A O 1
ATOM 2297 N N . CYS A 1 299 ? 27.524 -32.317 12.531 1.00 25.59 299 CYS A N 1
ATOM 2298 C CA . CYS A 1 299 ? 28.688 -32.302 13.423 1.00 25.59 299 CYS A CA 1
ATOM 2299 C C . CYS A 1 299 ? 28.543 -33.288 14.601 1.00 25.59 299 CYS A C 1
ATOM 2301 O O . CYS A 1 299 ? 27.712 -33.108 15.483 1.00 25.59 299 CYS A O 1
ATOM 2303 N N . ALA A 1 300 ? 29.455 -34.266 14.586 1.00 28.31 300 ALA A N 1
ATOM 2304 C CA . ALA A 1 300 ? 30.161 -34.906 15.700 1.00 28.31 300 ALA A CA 1
ATOM 2305 C C . ALA A 1 300 ? 29.392 -35.689 16.788 1.00 28.31 300 ALA A C 1
ATOM 2307 O O . ALA A 1 300 ? 28.717 -35.138 17.650 1.00 28.31 300 ALA A O 1
ATOM 2308 N N . GLY A 1 301 ? 29.692 -36.992 16.845 1.00 26.27 301 GLY A N 1
ATOM 2309 C CA . GLY A 1 301 ? 29.455 -37.866 17.993 1.00 26.27 301 GLY A CA 1
ATOM 2310 C C . GLY A 1 301 ? 30.326 -39.123 17.925 1.00 26.27 301 GLY A C 1
ATOM 2311 O O . GLY A 1 301 ? 29.956 -40.112 17.305 1.00 26.27 301 GLY A O 1
ATOM 2312 N N . PHE A 1 302 ? 31.506 -39.055 18.541 1.00 30.61 302 PHE A N 1
ATOM 2313 C CA . PHE A 1 302 ? 32.385 -40.180 18.880 1.00 30.61 302 PHE A CA 1
ATOM 2314 C C . PHE A 1 302 ? 31.635 -41.309 19.619 1.00 30.61 302 PHE A C 1
ATOM 2316 O O . PHE A 1 302 ? 30.858 -41.014 20.523 1.00 30.61 302 PHE A O 1
ATOM 2323 N N . GLY A 1 303 ? 31.994 -42.582 19.376 1.00 27.75 303 GLY A N 1
ATOM 2324 C CA . GLY A 1 303 ? 31.821 -43.627 20.401 1.00 27.75 303 GLY A CA 1
ATOM 2325 C C . GLY A 1 303 ? 31.604 -45.082 19.962 1.00 27.75 303 GLY A C 1
ATOM 2326 O O . GLY A 1 303 ? 30.479 -45.551 19.957 1.00 27.75 303 GLY A O 1
ATOM 2327 N N . ARG A 1 304 ? 32.716 -45.808 19.757 1.00 33.44 304 ARG A N 1
ATOM 2328 C CA . ARG A 1 304 ? 32.984 -47.223 20.133 1.00 33.44 304 ARG A CA 1
ATOM 2329 C C . ARG A 1 304 ? 32.004 -48.352 19.722 1.00 33.44 304 ARG A C 1
ATOM 2331 O O . ARG A 1 304 ? 31.020 -48.608 20.399 1.00 33.44 304 ARG A O 1
ATOM 2338 N N . GLY A 1 305 ? 32.496 -49.211 18.819 1.00 29.20 305 GLY A N 1
ATOM 2339 C CA . GLY A 1 305 ? 32.879 -50.595 19.157 1.00 29.20 305 GLY A CA 1
ATOM 2340 C C . GLY A 1 305 ? 31.873 -51.729 18.908 1.00 29.20 305 GLY A C 1
ATOM 2341 O O . GLY A 1 305 ? 30.927 -51.886 19.674 1.00 29.20 305 GLY A O 1
ATOM 2342 N N . ARG A 1 306 ? 32.189 -52.595 17.931 1.00 35.50 306 ARG A N 1
ATOM 2343 C CA . ARG A 1 306 ? 32.332 -54.074 18.008 1.00 35.50 306 ARG A CA 1
ATOM 2344 C C . ARG A 1 306 ? 32.317 -54.657 16.587 1.00 35.50 306 ARG A C 1
ATOM 2346 O O . ARG A 1 306 ? 31.395 -54.363 15.834 1.00 35.50 306 ARG A O 1
ATOM 2353 N N . GLY A 1 307 ? 33.303 -55.501 16.280 1.00 34.16 307 GLY A N 1
ATOM 2354 C CA . GLY A 1 307 ? 33.480 -56.188 14.997 1.00 34.16 307 GLY A CA 1
ATOM 2355 C C . GLY A 1 307 ? 34.891 -56.013 14.485 1.00 34.16 307 GLY A C 1
ATOM 2356 O O . GLY A 1 307 ? 35.101 -55.015 13.769 1.00 34.16 307 GLY A O 1
#

Sequence (307 aa):
MLTAHSLAVIRAGQHASGAYVASPTFSQYGYSWLRDGTWIAYAMDLAGDHASASAFYRWVGRALEGQAARIERLLASLERGETPAEQDYLPTRFTLAGCAEENSLWWDFQLDGYGTWLWGAVAHIEQTGDLALWAVLSGAVELTLRYLGALWQAPNYDCWEEHRQHIHPATLAAIYGGLRAVQRLEPARIPAGWPEAIRAYVLEKAIAPAGHVMKFLGNPVVDASLLWLACLMACWTSKTRPFSARWNASKPTCTALAAASIATRPTSTMAAASGCCWLPGWAGPMPNWGEQPKPTACCAGFGRGRG

Nearest PDB structures (foldseek):
  5z3a-assembly1_A  TM=9.015E-01  e=5.612E-17  Kribbella flavida DSM 17836
  5z3c-assembly1_A  TM=9.020E-01  e=7.197E-17  Kribbella flavida DSM 17836
  5z3b-assembly1_A  TM=8.933E-01  e=5.612E-17  Kribbella flavida DSM 17836
  5z3d-assembly1_A  TM=9.015E-01  e=1.307E-16  Kribbella flavida DSM 17836
  5z3f-assembly1_A  TM=8.936E-01  e=1.852E-16  Kribbella flavida DSM 17836

Foldseek 3Di:
DVLVVVVVVQVVQQDPQLAGFPDPPDPVRQWGFLQSLLVSLLSCVVVVNLVSSLSNLLSLLVLLLVCLVLLVVVLVCVVVVHDDDQVSADARTAHSNSYDDPPDPAQGFQLLSLLSSLLSVLVSCVSPVPVVSVVSSVSSNLSSLSSCVSDLPPQGADPVSDGSRWHFLLSLLSNLLSLVSCCVVPVVSHPPCPSVVSVVCQCVFQADPLGDGARTGPHNFDFLSVLSCCVSVVVPDDVPDDCVVSVVSPCVVCVVQVPFQRARGCDDPPPSNHHDPVSVVSVPDDPPPDDDPDPPDDDDDDDDDDD

Secondary structure (DSSP, 8-state):
-HHHHHHHHHHHTB-TTSPBPS-TTSGGG-SEEHHHHHHHHHHHHHTT-HHHHHHHHHHHHHHHHTTHHHHHHHHHHHHTTPPPPGGGSPPSEE-TTSPPPTT--S----SHHHHHHHHHHHHHHHHH--HHHHHHHHHHHHHHHHHHHHHTTS-B--TTS--TTB--HHHHHHHHHHHHHHHHH-GGGS-TTHHHHHHHHHHHHSB-TTSSBPSBTTB----GGGHHHHHHTGGG--TTS-THHHHTT-HHHHHHHTTSS--SSTT--SGGGSPPTHHHHHSSPPP----PPPP------------

Mean predicted aligned error: 10.66 Å

pLDDT: mean 79.51, std 26.35, range [25.41, 98.88]

Radius of gyration: 21.07 Å; Cα contacts (8 Å, |Δi|>4): 415; chains: 1; bounding box: 60×77×44 Å